Protein AF-A0A8H7L262-F1 (afdb_monomer_lite)

Sequence (346 aa):
MAPTGPRRPELSITSATGTSSHLIANRLCARGQAAGCTIQLPTGQLASRRAGITLKRHSLCPSAYAVCHKQFPLIYLIDNTTQENTTLAAHMCPAAGRMKEKRDYWREIFATSIVERLRAAAPGAQVELKDVVWLMALCPLDALAKGMVSPFCDMFTREEFEGFEYYEDLGEYGQELGRVQGVGYVNELLARLTRTPVRDNTQTNRTLDSSPATFPLDRTVYADFAHASVMIAIYGALGLFPQERDLDPSWADPQRSFVLAKMVPYAARLVTEKMECRGAPGSAGEGVERAEYVRIMVNDAMQPLNCGGVDGICELRKFVESMWYARSDGDGDWDRCWESQEPVES

Foldseek 3Di:
DDDDDDDDDDDDDDDDDDDPPVVVVVVVPPDPDPPFWDFDDDDDDDDDDDDDDDDDDDDDDPPPPPPPPPDDPDDDDDPPDPPAFDLQDQPQQQLLDWLCVLLVLLLCVLQVVLQVVVCVVPPPDPDDSVNSLVLCVCQVVVCVVVVHGDPSPVSDDPVSVLSSQLSVLSGQPDRPLLQLSNLQVVQLVLCLQVVHQRDAPFRDDCVQRVDCVRRNSPDSDDDDDHDLSSQSSNCSLQVFQDFPDGQHSNDDDPPTSRGSCQADNVVKDKDKTKIWGFDDPPPDDPDRDTFIKIWIDIPNHTTAGPLPDDPRIHGSVSSSVSSVCSNCSNVCSRVCSPPPPDPDDD

pLDDT: mean 78.24, std 25.83, range [23.33, 98.69]

Radius of gyration: 25.59 Å; chains: 1; bounding box: 68×56×84 Å

Structure (mmCIF, N/CA/C/O backbone):
data_AF-A0A8H7L262-F1
#
_entry.id   AF-A0A8H7L262-F1
#
loop_
_atom_site.group_PDB
_atom_site.id
_atom_site.type_symbol
_atom_site.label_atom_id
_atom_site.label_alt_id
_atom_site.label_comp_id
_atom_site.label_asym_id
_atom_site.label_entity_id
_atom_site.label_seq_id
_atom_site.pdbx_PDB_ins_code
_atom_site.Cartn_x
_atom_site.Cartn_y
_atom_site.Cartn_z
_atom_site.occupancy
_atom_site.B_iso_or_equiv
_atom_site.auth_seq_id
_atom_site.auth_comp_id
_atom_site.auth_asym_id
_atom_site.auth_atom_id
_atom_site.pdbx_PDB_model_num
ATOM 1 N N . MET A 1 1 ? 0.094 -33.751 -53.739 1.00 37.78 1 MET A N 1
ATOM 2 C CA . MET A 1 1 ? 0.461 -34.450 -52.491 1.00 37.78 1 MET A CA 1
ATOM 3 C C . MET A 1 1 ? 1.044 -33.420 -51.541 1.00 37.78 1 MET A C 1
ATOM 5 O O . MET A 1 1 ? 2.146 -32.953 -51.775 1.00 37.78 1 MET A O 1
ATOM 9 N N . ALA A 1 2 ? 0.264 -33.008 -50.547 1.00 29.17 2 ALA A N 1
ATOM 10 C CA . ALA A 1 2 ? 0.669 -32.124 -49.457 1.00 29.17 2 ALA A CA 1
ATOM 11 C C . ALA A 1 2 ? 0.170 -32.780 -48.156 1.00 29.17 2 ALA A C 1
ATOM 13 O O . ALA A 1 2 ? -0.946 -33.311 -48.172 1.00 29.17 2 ALA A O 1
ATOM 14 N N . PRO A 1 3 ? 0.963 -32.829 -47.072 1.00 33.03 3 PRO A N 1
ATOM 15 C CA . PRO A 1 3 ? 0.574 -33.551 -45.873 1.00 33.03 3 PRO A CA 1
ATOM 16 C C . PRO A 1 3 ? -0.369 -32.705 -45.011 1.00 33.03 3 PRO A C 1
ATOM 18 O O . PRO A 1 3 ? -0.140 -31.526 -44.749 1.00 33.03 3 PRO A O 1
ATOM 21 N N . THR A 1 4 ? -1.449 -33.343 -44.578 1.00 36.50 4 THR A N 1
ATOM 22 C CA . THR A 1 4 ? -2.474 -32.835 -43.666 1.00 36.50 4 THR A CA 1
ATOM 23 C C . THR A 1 4 ? -1.971 -32.849 -42.219 1.00 36.50 4 THR A C 1
ATOM 25 O O . THR A 1 4 ? -1.711 -33.922 -41.677 1.00 36.50 4 THR A O 1
ATOM 28 N N . GLY A 1 5 ? -1.868 -31.677 -41.584 1.00 32.56 5 GLY A N 1
ATOM 29 C CA . GLY A 1 5 ? -1.669 -31.528 -40.134 1.00 32.56 5 GLY A CA 1
ATOM 30 C C . GLY A 1 5 ? -3.001 -31.478 -39.357 1.00 32.56 5 GLY A C 1
ATOM 31 O O . GLY A 1 5 ? -4.041 -31.184 -39.954 1.00 32.56 5 GLY A O 1
ATOM 32 N N . PRO A 1 6 ? -3.009 -31.785 -38.045 1.00 31.98 6 PRO A N 1
ATOM 33 C CA . PRO A 1 6 ? -4.233 -31.990 -37.273 1.00 31.98 6 PRO A CA 1
ATOM 34 C C . PRO A 1 6 ? -4.949 -30.675 -36.922 1.00 31.98 6 PRO A C 1
ATOM 36 O O . PRO A 1 6 ? -4.328 -29.660 -36.607 1.00 31.98 6 PRO A O 1
ATOM 39 N N . ARG A 1 7 ? -6.286 -30.726 -36.961 1.00 31.67 7 ARG A N 1
ATOM 40 C CA . ARG A 1 7 ? -7.214 -29.634 -36.626 1.00 31.67 7 ARG A CA 1
ATOM 41 C C . ARG A 1 7 ? -7.108 -29.277 -35.139 1.00 31.67 7 ARG A C 1
ATOM 43 O O . ARG A 1 7 ? -7.209 -30.166 -34.295 1.00 31.67 7 ARG A O 1
ATOM 50 N N . ARG A 1 8 ? -6.962 -27.987 -34.819 1.00 29.27 8 ARG A N 1
ATOM 51 C CA . ARG A 1 8 ? -7.194 -27.458 -33.462 1.00 29.27 8 ARG A CA 1
ATOM 52 C C . ARG A 1 8 ? -8.700 -27.262 -33.234 1.00 29.27 8 ARG A C 1
ATOM 54 O O . ARG A 1 8 ? -9.390 -26.900 -34.185 1.00 29.27 8 ARG A O 1
ATOM 61 N N . PRO A 1 9 ? -9.211 -27.484 -32.012 1.00 27.62 9 PRO A N 1
ATOM 62 C CA . PRO A 1 9 ? -10.604 -27.211 -31.687 1.00 27.62 9 PRO A CA 1
ATOM 63 C C . PRO A 1 9 ? -10.861 -25.698 -31.630 1.00 27.62 9 PRO A C 1
ATOM 65 O O . PRO A 1 9 ? -10.118 -24.954 -30.989 1.00 27.62 9 PRO A O 1
ATOM 68 N N . GLU A 1 10 ? -11.924 -25.262 -32.304 1.00 25.55 10 GLU A N 1
ATOM 69 C CA . GLU A 1 10 ? -12.524 -23.937 -32.150 1.00 25.55 10 GLU A CA 1
ATOM 70 C C . GLU A 1 10 ? -13.068 -23.797 -30.722 1.00 25.55 10 GLU A C 1
ATOM 72 O O . GLU A 1 10 ? -13.949 -24.549 -30.306 1.00 25.55 10 GLU A O 1
ATOM 77 N N . LEU A 1 11 ? -12.549 -22.829 -29.962 1.00 23.66 11 LEU A N 1
ATOM 78 C CA . LEU A 1 11 ? -13.189 -22.359 -28.737 1.00 23.66 11 LEU A CA 1
ATOM 79 C C . LEU A 1 11 ? -14.018 -21.121 -29.093 1.00 23.66 11 LEU A C 1
ATOM 81 O O . LEU A 1 11 ? -13.477 -20.030 -29.263 1.00 23.66 11 LEU A O 1
ATOM 85 N N . SER A 1 12 ? -15.337 -21.284 -29.206 1.00 23.33 12 SER A N 1
ATOM 86 C CA . SER A 1 12 ? -16.253 -20.145 -29.198 1.00 23.33 12 SER A CA 1
ATOM 87 C C . SER A 1 12 ? -16.377 -19.642 -27.759 1.00 23.33 12 SER A C 1
ATOM 89 O O . SER A 1 12 ? -16.964 -20.322 -26.916 1.00 23.33 12 SER A O 1
ATOM 91 N N . ILE A 1 13 ? -15.837 -18.463 -27.462 1.00 25.28 13 ILE A N 1
ATOM 92 C CA . ILE A 1 13 ? -16.099 -17.780 -26.193 1.00 25.28 13 ILE A CA 1
ATOM 93 C C . ILE A 1 13 ? -17.103 -16.670 -26.481 1.00 25.28 13 ILE A C 1
ATOM 95 O O . ILE A 1 13 ? -16.777 -15.626 -27.037 1.00 25.28 13 ILE A O 1
ATOM 99 N N . THR A 1 14 ? -18.355 -16.936 -26.126 1.00 24.59 14 THR A N 1
ATOM 100 C CA . THR A 1 14 ? -19.420 -15.938 -26.051 1.00 24.59 14 THR A CA 1
ATOM 101 C C . THR A 1 14 ? -19.062 -14.889 -25.002 1.00 24.59 14 THR A C 1
ATOM 103 O O . THR A 1 14 ? -18.871 -15.215 -23.830 1.00 24.59 14 THR A O 1
ATOM 106 N N . SER A 1 15 ? -18.988 -13.629 -25.427 1.00 24.91 15 SER A N 1
ATOM 107 C CA . SER A 1 15 ? -18.804 -12.458 -24.575 1.00 24.91 15 SER A CA 1
ATOM 108 C C . SER A 1 15 ? -19.991 -12.290 -23.621 1.00 24.91 15 SER A C 1
ATOM 110 O O . SER A 1 15 ? -21.097 -11.968 -24.057 1.00 24.91 15 SER A O 1
ATOM 112 N N . ALA A 1 16 ? -19.767 -12.468 -22.321 1.00 25.88 16 ALA A N 1
ATOM 113 C CA . ALA A 1 16 ? -20.685 -11.989 -21.295 1.00 25.88 16 ALA A CA 1
ATOM 114 C C . ALA A 1 16 ? -20.230 -10.591 -20.858 1.00 25.88 16 ALA A C 1
ATOM 116 O O . ALA A 1 16 ? -19.385 -10.426 -19.980 1.00 25.88 16 ALA A O 1
ATOM 117 N N . THR A 1 17 ? -20.776 -9.577 -21.520 1.00 32.06 17 THR A N 1
ATOM 118 C CA . THR A 1 17 ? -20.802 -8.204 -21.026 1.00 32.06 17 THR A CA 1
ATOM 119 C C . THR A 1 17 ? -21.734 -8.141 -19.812 1.00 32.06 17 THR A C 1
ATOM 121 O O . THR A 1 17 ? -22.901 -8.515 -19.905 1.00 32.06 17 THR A O 1
ATOM 124 N N . GLY A 1 18 ? -21.242 -7.664 -18.665 1.00 26.12 18 GLY A N 1
ATOM 125 C CA . GLY A 1 18 ? -22.115 -7.234 -17.569 1.00 26.12 18 GLY A CA 1
ATOM 126 C C . GLY A 1 18 ? -21.621 -7.513 -16.149 1.00 26.12 18 GLY A C 1
ATOM 127 O O . GLY A 1 18 ? -21.636 -8.643 -15.677 1.00 26.12 18 GLY A O 1
ATOM 128 N N . THR A 1 19 ? -21.383 -6.417 -15.421 1.00 30.23 19 THR A N 1
ATOM 129 C CA . THR A 1 19 ? -21.638 -6.237 -13.975 1.00 30.23 19 THR A CA 1
ATOM 130 C C . THR A 1 19 ? -20.596 -6.731 -12.952 1.00 30.23 19 THR A C 1
ATOM 132 O O . THR A 1 19 ? -20.768 -7.750 -12.287 1.00 30.23 19 THR A O 1
ATOM 135 N N . SER A 1 20 ? -19.580 -5.895 -12.685 1.00 36.91 20 SER A N 1
ATOM 136 C CA . SER A 1 20 ? -18.707 -6.010 -11.495 1.00 36.91 20 SER A CA 1
ATOM 137 C C . SER A 1 20 ? -19.465 -5.889 -10.165 1.00 36.91 20 SER A C 1
ATOM 139 O O . SER A 1 20 ? -19.062 -6.491 -9.175 1.00 36.91 20 SER A O 1
ATOM 141 N N . SER A 1 21 ? -20.599 -5.184 -10.119 1.00 30.98 21 SER A N 1
ATOM 142 C CA . SER A 1 21 ? -21.373 -5.008 -8.879 1.00 30.98 21 SER A CA 1
ATOM 143 C C . SER A 1 21 ? -22.118 -6.278 -8.437 1.00 30.98 21 SER A C 1
ATOM 145 O O . SER A 1 21 ? -22.317 -6.488 -7.243 1.00 30.98 21 SER A O 1
ATOM 147 N N . HIS A 1 22 ? -22.486 -7.171 -9.366 1.00 26.31 22 HIS A N 1
ATOM 148 C CA . HIS A 1 22 ? -23.168 -8.432 -9.033 1.00 26.31 22 HIS A CA 1
ATOM 149 C C . HIS A 1 22 ? -22.212 -9.535 -8.552 1.00 26.31 22 HIS A C 1
ATOM 151 O O . HIS A 1 22 ? -22.625 -10.439 -7.822 1.00 26.31 22 HIS A O 1
ATOM 157 N N . LEU A 1 23 ? -20.928 -9.452 -8.909 1.00 31.58 23 LEU A N 1
ATOM 158 C CA . LEU A 1 23 ? -19.905 -10.410 -8.481 1.00 31.58 23 LEU A CA 1
ATOM 159 C C . LEU A 1 23 ? -19.499 -10.239 -7.009 1.00 31.58 23 LEU A C 1
ATOM 161 O O . LEU A 1 23 ? -19.181 -11.237 -6.360 1.00 31.58 23 LEU A O 1
ATOM 165 N N . ILE A 1 24 ? -19.576 -9.017 -6.470 1.00 36.25 24 ILE A N 1
ATOM 166 C CA . ILE A 1 24 ? -19.231 -8.716 -5.069 1.00 36.25 24 ILE A CA 1
ATOM 167 C C . ILE A 1 24 ? -20.236 -9.378 -4.111 1.00 36.25 24 ILE A C 1
ATOM 169 O O . ILE A 1 24 ? -19.836 -10.057 -3.168 1.00 36.25 24 ILE A O 1
ATOM 173 N N . ALA A 1 25 ? -21.540 -9.279 -4.393 1.00 27.86 25 ALA A N 1
ATOM 174 C CA . ALA A 1 25 ? -22.579 -9.852 -3.533 1.00 27.86 25 ALA A CA 1
ATOM 175 C C . ALA A 1 25 ? -22.603 -11.394 -3.551 1.00 27.86 25 ALA A C 1
ATOM 177 O O . ALA A 1 25 ? -22.769 -12.024 -2.508 1.00 27.86 25 ALA A O 1
ATOM 178 N N . ASN A 1 26 ? -22.393 -12.021 -4.716 1.00 27.53 26 ASN A N 1
ATOM 179 C CA . ASN A 1 26 ? -22.476 -13.481 -4.841 1.00 27.53 26 ASN A CA 1
ATOM 180 C C . ASN A 1 26 ? -21.239 -14.225 -4.309 1.00 27.53 26 ASN A C 1
ATOM 182 O O . ASN A 1 26 ? -21.353 -15.395 -3.943 1.00 27.53 26 ASN A O 1
ATOM 186 N N . ARG A 1 27 ? -20.063 -13.582 -4.234 1.00 35.72 27 ARG A N 1
ATOM 187 C CA . ARG A 1 27 ? -18.849 -14.223 -3.689 1.00 35.72 27 ARG A CA 1
ATOM 188 C C . ARG A 1 27 ? -18.743 -14.145 -2.165 1.00 35.72 27 ARG A C 1
ATOM 190 O O . ARG A 1 27 ? -18.201 -15.078 -1.577 1.00 35.72 27 ARG A O 1
ATOM 197 N N . LEU A 1 28 ? -19.338 -13.132 -1.527 1.00 33.53 28 LEU A N 1
ATOM 198 C CA . LEU A 1 28 ? -19.389 -13.013 -0.060 1.00 33.53 28 LEU A CA 1
ATOM 199 C C . LEU A 1 28 ? -20.175 -14.159 0.611 1.00 33.53 28 LEU A C 1
ATOM 201 O O . LEU A 1 28 ? -19.889 -14.517 1.749 1.00 33.53 28 LEU A O 1
ATOM 205 N N . CYS A 1 29 ? -21.117 -14.800 -0.092 1.00 30.08 29 CYS A N 1
ATOM 206 C CA . CYS A 1 29 ? -21.896 -15.919 0.456 1.00 30.08 29 CYS A CA 1
ATOM 207 C C . CYS A 1 29 ? -21.269 -17.315 0.263 1.00 30.08 29 CYS A C 1
ATOM 209 O O . CYS A 1 29 ? -21.773 -18.276 0.841 1.00 30.08 29 CYS A O 1
ATOM 211 N N . ALA A 1 30 ? -20.209 -17.474 -0.539 1.00 31.62 30 ALA A N 1
ATOM 212 C CA . ALA A 1 30 ? -19.816 -18.799 -1.044 1.00 31.62 30 ALA A CA 1
ATOM 213 C C . ALA A 1 30 ? -18.654 -19.494 -0.302 1.00 31.62 30 ALA A C 1
ATOM 215 O O . ALA A 1 30 ? -18.360 -20.648 -0.612 1.00 31.62 30 ALA A O 1
ATOM 216 N N . ARG A 1 31 ? -17.974 -18.852 0.662 1.00 41.06 31 ARG A N 1
ATOM 217 C CA . ARG A 1 31 ? -16.801 -19.451 1.343 1.00 41.06 31 ARG A CA 1
ATOM 218 C C . ARG A 1 31 ? -16.766 -19.210 2.855 1.00 41.06 31 ARG A C 1
ATOM 220 O O . ARG A 1 31 ? -15.801 -18.688 3.404 1.00 41.06 31 ARG A O 1
ATOM 227 N N . GLY A 1 32 ? -17.819 -19.654 3.534 1.00 35.78 32 GLY A N 1
ATOM 228 C CA . GLY A 1 32 ? -17.873 -19.767 4.993 1.00 35.78 32 GLY A CA 1
ATOM 229 C C . GLY A 1 32 ? -18.023 -21.221 5.432 1.00 35.78 32 GLY A C 1
ATOM 230 O O . GLY A 1 32 ? -19.097 -21.613 5.869 1.00 35.78 32 GLY A O 1
ATOM 231 N N . GLN A 1 33 ? -16.978 -22.038 5.289 1.00 35.62 33 GLN A N 1
ATOM 232 C CA . GLN A 1 33 ? -16.914 -23.355 5.937 1.00 35.62 33 GLN A CA 1
ATOM 233 C C . GLN A 1 33 ? -15.535 -23.561 6.572 1.00 35.62 33 GLN A C 1
ATOM 235 O O . GLN A 1 33 ? -14.749 -24.398 6.146 1.00 35.62 33 GLN A O 1
ATOM 240 N N . ALA A 1 34 ? -15.257 -22.782 7.618 1.00 40.19 34 ALA A N 1
ATOM 241 C CA . ALA A 1 34 ? -14.499 -23.289 8.755 1.00 40.19 34 ALA A CA 1
ATOM 242 C C . ALA A 1 34 ? -15.540 -23.792 9.767 1.00 40.19 34 ALA A C 1
ATOM 244 O O . ALA A 1 34 ? -16.502 -23.080 10.071 1.00 40.19 34 ALA A O 1
ATOM 245 N N . ALA A 1 35 ? -15.428 -25.043 10.211 1.00 41.00 35 ALA A N 1
ATOM 246 C CA . ALA A 1 35 ? -16.422 -25.667 11.079 1.00 41.00 35 ALA A CA 1
ATOM 247 C C . ALA A 1 35 ? -16.584 -24.868 12.392 1.00 41.00 35 ALA A C 1
ATOM 249 O O . ALA A 1 35 ? -15.677 -24.852 13.214 1.00 41.00 35 ALA A O 1
ATOM 250 N N . GLY A 1 36 ? -17.735 -24.209 12.592 1.00 47.34 36 GLY A N 1
ATOM 251 C CA . GLY A 1 36 ? -18.121 -23.600 13.879 1.00 47.34 36 GLY A CA 1
ATOM 252 C C . GLY A 1 36 ? -18.157 -22.065 13.966 1.00 47.34 36 GLY A C 1
ATOM 253 O O . GLY A 1 36 ? -18.599 -21.548 14.994 1.00 47.34 36 GLY A O 1
ATOM 254 N N . CYS A 1 37 ? -17.774 -21.333 12.915 1.00 44.16 37 CYS A N 1
ATOM 255 C CA . CYS A 1 37 ? -17.824 -19.863 12.886 1.00 44.16 37 CYS A CA 1
ATOM 256 C C . CYS A 1 37 ? -18.964 -19.347 11.999 1.00 44.16 37 CYS A C 1
ATOM 258 O O . CYS A 1 37 ? -19.153 -19.829 10.883 1.00 44.16 37 CYS A O 1
ATOM 260 N N . THR A 1 38 ? -19.721 -18.355 12.478 1.00 63.22 38 THR A N 1
ATOM 261 C CA . THR A 1 38 ? -20.756 -17.674 11.681 1.00 63.22 38 THR A CA 1
ATOM 262 C C . THR A 1 38 ? -20.370 -16.209 11.499 1.00 63.22 38 THR A C 1
ATOM 264 O O . THR A 1 38 ? -20.092 -15.509 12.473 1.00 63.22 38 THR A O 1
ATOM 267 N N . ILE A 1 39 ? -20.360 -15.735 10.251 1.00 56.59 39 ILE A N 1
ATOM 268 C CA . ILE A 1 39 ? -20.245 -14.302 9.953 1.00 56.59 39 ILE A CA 1
ATOM 269 C C . ILE A 1 39 ? -21.547 -13.644 10.415 1.00 56.59 39 ILE A C 1
ATOM 271 O O . ILE A 1 39 ? -22.630 -14.103 10.044 1.00 56.59 39 ILE A O 1
ATOM 275 N N . GLN A 1 40 ? -21.465 -12.597 11.239 1.00 44.44 40 GLN A N 1
ATOM 276 C CA . GLN A 1 40 ? -22.658 -11.885 11.695 1.00 44.44 40 GLN A CA 1
ATOM 277 C C . GLN A 1 40 ? -23.340 -11.201 10.501 1.00 44.44 40 GLN A C 1
ATOM 279 O O . GLN A 1 40 ? -22.907 -10.158 10.022 1.00 44.44 40 GLN A O 1
ATOM 284 N N . LEU A 1 41 ? -24.441 -11.791 10.040 1.00 36.81 41 LEU A N 1
ATOM 285 C CA . LEU A 1 41 ? -25.431 -11.165 9.168 1.00 36.81 41 LEU A CA 1
ATOM 286 C C . LEU A 1 41 ? -26.727 -11.016 9.980 1.00 36.81 41 LEU A C 1
ATOM 288 O O . LEU A 1 41 ? -27.058 -11.922 10.749 1.00 36.81 41 LEU A O 1
ATOM 292 N N . PRO A 1 42 ? -27.480 -9.910 9.854 1.00 30.86 42 PRO A N 1
ATOM 293 C CA . PRO A 1 42 ? -28.713 -9.736 10.611 1.00 30.86 42 PRO A CA 1
ATOM 294 C C . PRO A 1 42 ? -29.727 -10.837 10.270 1.00 30.86 42 PRO A C 1
ATOM 296 O O . PRO A 1 42 ? -30.061 -11.075 9.108 1.00 30.86 42 PRO A O 1
ATOM 299 N N . THR A 1 43 ? -30.236 -11.506 11.303 1.00 36.34 43 THR A N 1
ATOM 300 C CA . THR A 1 43 ? -31.280 -12.527 11.211 1.00 36.34 43 THR A CA 1
ATOM 301 C C . THR A 1 43 ? -32.625 -11.896 10.849 1.00 36.34 43 THR A C 1
ATOM 303 O O . THR A 1 43 ? -33.359 -11.420 11.711 1.00 36.34 43 THR A O 1
ATOM 306 N N . GLY A 1 44 ? -32.991 -11.945 9.568 1.00 34.78 44 GLY A N 1
ATOM 307 C CA . GLY A 1 44 ? -34.395 -11.943 9.160 1.00 34.78 44 GLY A CA 1
ATOM 308 C C . GLY A 1 44 ? -34.987 -13.329 9.424 1.00 34.78 44 GLY A C 1
ATOM 309 O O . GLY A 1 44 ? -34.444 -14.327 8.955 1.00 34.78 44 GLY A O 1
ATOM 310 N N . GLN A 1 45 ? -36.065 -13.413 10.206 1.00 31.16 45 GLN A N 1
ATOM 311 C CA . GLN A 1 45 ? -36.774 -14.664 10.489 1.00 31.16 45 GLN A CA 1
ATOM 312 C C . GLN A 1 45 ? -37.185 -15.374 9.189 1.00 31.16 45 GLN A C 1
ATOM 314 O O . GLN A 1 45 ? -38.151 -14.988 8.538 1.00 31.16 45 GLN A O 1
ATOM 319 N N . LEU A 1 46 ? -36.501 -16.464 8.846 1.00 30.14 46 LEU A N 1
ATOM 320 C CA . LEU A 1 46 ? -37.016 -17.472 7.924 1.00 30.14 46 LEU A CA 1
ATOM 321 C C . LEU A 1 46 ? -37.061 -18.800 8.674 1.00 30.14 46 LEU A C 1
ATOM 323 O O . LEU A 1 46 ? -36.058 -19.484 8.869 1.00 30.14 46 LEU A O 1
ATOM 327 N N . ALA A 1 47 ? -38.259 -19.122 9.157 1.00 26.77 47 ALA A N 1
ATOM 328 C CA . ALA A 1 47 ? -38.566 -20.392 9.786 1.00 26.77 47 ALA A CA 1
ATOM 329 C C . ALA A 1 47 ? -38.358 -21.533 8.777 1.00 26.77 47 ALA A C 1
ATOM 331 O O . ALA A 1 47 ? -39.057 -21.633 7.770 1.00 26.77 47 ALA A O 1
ATOM 332 N N . SER A 1 48 ? -37.402 -22.414 9.064 1.00 27.94 48 SER A N 1
ATOM 333 C CA . SER A 1 48 ? -37.191 -23.651 8.315 1.00 27.94 48 SER A CA 1
ATOM 334 C C . SER A 1 48 ? -38.289 -24.659 8.665 1.00 27.94 48 SER A C 1
ATOM 336 O O . SER A 1 48 ? -38.317 -25.206 9.768 1.00 27.94 48 SER A O 1
ATOM 338 N N . ARG A 1 49 ? -39.206 -24.923 7.725 1.00 28.75 49 ARG A N 1
ATOM 339 C CA . ARG A 1 49 ? -40.008 -26.155 7.714 1.00 28.75 49 ARG A CA 1
ATOM 340 C C . ARG A 1 49 ? -39.444 -27.096 6.653 1.00 28.75 49 ARG A C 1
ATOM 342 O O . ARG A 1 49 ? -39.368 -26.749 5.480 1.00 28.75 49 ARG A O 1
ATOM 349 N N . ARG A 1 50 ? -39.065 -28.301 7.089 1.00 35.47 50 ARG A N 1
ATOM 350 C CA . ARG A 1 50 ? -38.681 -29.432 6.233 1.00 35.47 50 ARG A CA 1
ATOM 351 C C . ARG A 1 50 ? -39.856 -29.835 5.333 1.00 35.47 50 ARG A C 1
ATOM 353 O O . ARG A 1 50 ? -40.917 -30.167 5.854 1.00 35.47 50 ARG A O 1
ATOM 360 N N . ALA A 1 51 ? -39.640 -29.897 4.021 1.00 30.92 51 ALA A N 1
ATOM 361 C CA . ALA A 1 51 ? -40.439 -30.702 3.097 1.00 30.92 51 ALA A CA 1
ATOM 362 C C . ALA A 1 51 ? -39.601 -31.053 1.855 1.00 30.92 51 ALA A C 1
ATOM 364 O O . ALA A 1 51 ? -38.862 -30.216 1.341 1.00 30.92 51 ALA A O 1
ATOM 365 N N . GLY A 1 52 ? -39.677 -32.318 1.434 1.00 28.67 52 GLY A N 1
ATOM 366 C CA . GLY A 1 52 ? -38.849 -32.921 0.391 1.00 28.67 52 GLY A CA 1
ATOM 367 C C . GLY A 1 52 ? -39.024 -32.300 -0.997 1.00 28.67 52 GLY A C 1
ATOM 368 O O . GLY A 1 52 ? -40.112 -31.895 -1.400 1.00 28.67 52 GLY A O 1
ATOM 369 N N . ILE A 1 53 ? -37.920 -32.259 -1.741 1.00 28.06 53 ILE A N 1
ATOM 370 C CA . ILE A 1 53 ? -37.854 -31.742 -3.106 1.00 28.06 53 ILE A CA 1
ATOM 371 C C . ILE A 1 53 ? -38.332 -32.831 -4.071 1.00 28.06 53 ILE A C 1
ATOM 373 O O . ILE A 1 53 ? -37.660 -33.839 -4.267 1.00 28.06 53 ILE A O 1
ATOM 377 N N . THR A 1 54 ? -39.477 -32.594 -4.711 1.00 25.09 54 THR A N 1
ATOM 378 C CA . THR A 1 54 ? -39.816 -33.191 -6.010 1.00 25.09 54 THR A CA 1
ATOM 379 C C . THR A 1 54 ? -39.638 -32.100 -7.064 1.00 25.09 54 THR A C 1
ATOM 381 O O . THR A 1 54 ? -40.338 -31.089 -7.038 1.00 25.09 54 THR A O 1
ATOM 384 N N . LEU A 1 55 ? -38.680 -32.274 -7.975 1.00 28.80 55 LEU A N 1
ATOM 385 C CA . LEU A 1 55 ? -38.412 -31.341 -9.073 1.00 28.80 55 LEU A CA 1
ATOM 386 C C . LEU A 1 55 ? -39.542 -31.405 -10.114 1.00 28.80 55 LEU A C 1
ATOM 388 O O . LEU A 1 55 ? -39.585 -32.311 -10.943 1.00 28.80 55 LEU A O 1
ATOM 392 N N . LYS A 1 56 ? -40.434 -30.408 -10.115 1.00 26.47 56 LYS A N 1
ATOM 393 C CA . LYS A 1 56 ? -41.243 -30.057 -11.291 1.00 26.47 56 LYS A CA 1
ATOM 394 C C . LYS A 1 56 ? -40.785 -28.706 -11.829 1.00 26.47 56 LYS A C 1
ATOM 396 O O . LYS A 1 56 ? -40.852 -27.701 -11.130 1.00 26.47 56 LYS A O 1
ATOM 401 N N . ARG A 1 57 ? -40.344 -28.703 -13.093 1.00 35.16 57 ARG A N 1
ATOM 402 C CA . ARG A 1 57 ? -40.061 -27.503 -13.893 1.00 35.16 57 ARG A CA 1
ATOM 403 C C . ARG A 1 57 ? -41.265 -26.561 -13.833 1.00 35.16 57 ARG A C 1
ATOM 405 O O . ARG A 1 57 ? -42.329 -26.924 -14.322 1.00 35.16 57 ARG A O 1
ATOM 412 N N . HIS A 1 58 ? -41.083 -25.376 -13.260 1.00 30.75 58 HIS A N 1
ATOM 413 C CA . HIS A 1 58 ? -41.940 -24.226 -13.518 1.00 30.75 58 HIS A CA 1
ATOM 414 C C . HIS A 1 58 ? -41.082 -23.082 -14.050 1.00 30.75 58 HIS A C 1
ATOM 416 O O . HIS A 1 58 ? -40.016 -22.758 -13.535 1.00 30.75 58 HIS A O 1
ATOM 422 N N . SER A 1 59 ? -41.578 -22.572 -15.164 1.00 29.98 59 SER A N 1
ATOM 423 C CA . SER A 1 59 ? -41.174 -21.426 -15.956 1.00 29.98 59 SER A CA 1
ATOM 424 C C . SER A 1 59 ? -40.910 -20.156 -15.142 1.00 29.98 59 SER A C 1
ATOM 426 O O . SER A 1 59 ? -41.714 -19.799 -14.290 1.00 29.98 59 SER A O 1
ATOM 428 N N . LEU A 1 60 ? -39.818 -19.478 -15.517 1.00 33.88 60 LEU A N 1
ATOM 429 C CA . LEU A 1 60 ? -39.623 -18.022 -15.595 1.00 33.88 60 LEU A CA 1
ATOM 430 C C . LEU A 1 60 ? -40.149 -17.187 -14.415 1.00 33.88 60 LEU A C 1
ATOM 432 O O . LEU A 1 60 ? -41.338 -16.923 -14.295 1.00 33.88 60 LEU A O 1
ATOM 436 N N . CYS A 1 61 ? -39.217 -16.681 -13.606 1.00 28.59 61 CYS A N 1
ATOM 437 C CA . CYS A 1 61 ? -39.456 -15.659 -12.593 1.00 28.59 61 CYS A CA 1
ATOM 438 C C . CYS A 1 61 ? -39.280 -14.257 -13.221 1.00 28.59 61 CYS A C 1
ATOM 440 O O . CYS A 1 61 ? -38.145 -13.890 -13.530 1.00 28.59 61 CYS A O 1
ATOM 442 N N . PRO A 1 62 ? -40.338 -13.444 -13.412 1.00 35.28 62 PRO A N 1
ATOM 443 C CA . PRO A 1 62 ? -40.206 -12.044 -13.798 1.00 35.28 62 PRO A CA 1
ATOM 444 C C . PRO A 1 62 ? -40.098 -11.179 -12.531 1.00 35.28 62 PRO A C 1
ATOM 446 O O . PRO A 1 62 ? -41.020 -10.448 -12.189 1.00 35.28 62 PRO A O 1
ATOM 449 N N . SER A 1 63 ? -38.995 -11.293 -11.783 1.00 36.09 63 SER A N 1
ATOM 450 C CA . SER A 1 63 ? -38.778 -10.466 -10.577 1.00 36.09 63 SER A CA 1
ATOM 451 C C . SER A 1 63 ? -37.302 -10.174 -10.268 1.00 36.09 63 SER A C 1
ATOM 453 O O . SER A 1 63 ? -36.925 -9.989 -9.112 1.00 36.09 63 SER A O 1
ATOM 455 N N . ALA A 1 64 ? -36.444 -10.090 -11.288 1.00 37.25 64 ALA A N 1
ATOM 456 C CA . ALA A 1 64 ? -35.048 -9.669 -11.105 1.00 37.25 64 ALA A CA 1
ATOM 457 C C . ALA A 1 64 ? -34.871 -8.137 -10.960 1.00 37.25 64 ALA A C 1
ATOM 459 O O . ALA A 1 64 ? -33.771 -7.675 -10.683 1.00 37.25 64 ALA A O 1
ATOM 460 N N . TYR A 1 65 ? -35.940 -7.343 -11.099 1.00 36.19 65 TYR A N 1
ATOM 461 C CA . TYR A 1 65 ? -35.892 -5.870 -11.079 1.00 36.19 65 TYR A CA 1
ATOM 462 C C . TYR A 1 65 ? -36.253 -5.220 -9.729 1.00 36.19 65 TYR A C 1
ATOM 464 O O . TYR A 1 65 ? -36.406 -4.006 -9.656 1.00 36.19 65 TYR A O 1
ATOM 472 N N . ALA A 1 66 ? -36.374 -5.990 -8.643 1.00 35.44 66 ALA A N 1
ATOM 473 C CA . ALA A 1 66 ? -36.762 -5.465 -7.325 1.00 35.44 66 ALA A CA 1
ATOM 474 C C . ALA A 1 66 ? -35.597 -5.349 -6.316 1.00 35.44 66 ALA A C 1
ATOM 476 O O . ALA A 1 66 ? -35.822 -5.324 -5.108 1.00 35.44 66 ALA A O 1
ATOM 477 N N . VAL A 1 67 ? -34.348 -5.258 -6.788 1.00 46.69 67 VAL A N 1
ATOM 478 C CA . VAL A 1 67 ? -33.167 -5.011 -5.938 1.00 46.69 67 VAL A CA 1
ATOM 479 C C . VAL A 1 67 ? -32.430 -3.768 -6.437 1.00 46.69 67 VAL A C 1
ATOM 481 O O . VAL A 1 67 ? -31.345 -3.892 -6.982 1.00 46.69 67 VAL A O 1
ATOM 484 N N . CYS A 1 68 ? -33.009 -2.564 -6.328 1.00 43.34 68 CYS A N 1
ATOM 485 C CA . CYS A 1 68 ? -32.244 -1.346 -6.658 1.00 43.34 68 CYS A CA 1
ATOM 486 C C . CYS A 1 68 ? -32.800 -0.018 -6.104 1.00 43.34 68 CYS A C 1
ATOM 488 O O . CYS A 1 68 ? -32.783 0.990 -6.797 1.00 43.34 68 CYS A O 1
ATOM 490 N N . HIS A 1 69 ? -33.271 0.024 -4.852 1.00 46.00 69 HIS A N 1
ATOM 491 C CA . HIS A 1 69 ? -33.637 1.299 -4.198 1.00 46.00 69 HIS A CA 1
ATOM 492 C C . HIS A 1 69 ? -33.146 1.430 -2.748 1.00 46.00 69 HIS A C 1
ATOM 494 O O . HIS A 1 69 ? -33.702 2.197 -1.967 1.00 46.00 69 HIS A O 1
ATOM 500 N N . LYS A 1 70 ? -32.086 0.714 -2.353 1.00 52.59 70 LYS A N 1
ATOM 501 C CA . LYS A 1 70 ? -31.355 1.093 -1.136 1.00 52.59 70 LYS A CA 1
ATOM 502 C C . LYS A 1 70 ? -30.282 2.099 -1.520 1.00 52.59 70 LYS A C 1
ATOM 504 O O . LYS A 1 70 ? -29.259 1.729 -2.085 1.00 52.59 70 LYS A O 1
ATOM 509 N N . GLN A 1 71 ? -30.553 3.367 -1.239 1.00 57.94 71 GLN A N 1
ATOM 510 C CA . GLN A 1 71 ? -29.548 4.414 -1.315 1.00 57.94 71 GLN A CA 1
ATOM 511 C C . GLN A 1 71 ? -28.620 4.241 -0.113 1.00 57.94 71 GLN A C 1
ATOM 513 O O . GLN A 1 71 ? -29.044 4.367 1.035 1.00 57.94 71 GLN A O 1
ATOM 518 N N . PHE A 1 72 ? -27.372 3.872 -0.379 1.00 63.59 72 PHE A N 1
ATOM 519 C CA . PHE A 1 72 ? -26.327 3.929 0.631 1.00 63.59 72 PHE A CA 1
ATOM 520 C C . PHE A 1 72 ? -25.863 5.386 0.699 1.00 63.59 72 PHE A C 1
ATOM 522 O O . PHE A 1 72 ? -25.569 5.952 -0.358 1.00 63.59 72 PHE A O 1
ATOM 529 N N . PRO A 1 73 ? -25.858 6.027 1.880 1.00 71.19 73 PRO A N 1
ATOM 530 C CA . PRO A 1 73 ? -25.294 7.361 2.001 1.00 71.19 73 PRO A CA 1
ATOM 531 C C . PRO A 1 73 ? -23.811 7.269 1.636 1.00 71.19 73 PRO A C 1
ATOM 533 O O . PRO A 1 73 ? -23.042 6.599 2.319 1.00 71.19 73 PRO A O 1
ATOM 536 N N . LEU A 1 74 ? -23.445 7.879 0.511 1.00 79.12 74 LEU A N 1
ATOM 537 C CA . LEU A 1 74 ? -22.067 7.958 0.057 1.00 79.12 74 LEU A CA 1
ATOM 538 C C . LEU A 1 74 ? -21.487 9.268 0.574 1.00 79.12 74 LEU A C 1
ATOM 540 O O . LEU A 1 74 ? -22.016 10.342 0.286 1.00 79.12 74 LEU A O 1
ATOM 544 N N . ILE A 1 75 ? -20.432 9.155 1.371 1.00 78.25 75 ILE A N 1
ATOM 545 C CA . ILE A 1 75 ? -19.698 10.296 1.903 1.00 78.25 75 ILE A CA 1
ATOM 546 C C . ILE A 1 75 ? -18.476 10.470 1.020 1.00 78.25 75 ILE A C 1
ATOM 548 O O . ILE A 1 75 ? -17.708 9.533 0.818 1.00 78.25 75 ILE A O 1
ATOM 552 N N . TYR A 1 76 ? -18.334 11.666 0.466 1.00 77.06 76 TYR A N 1
ATOM 553 C CA . TYR A 1 76 ? -17.203 12.022 -0.372 1.00 77.06 76 TYR A CA 1
ATOM 554 C C . TYR A 1 76 ? -16.228 12.842 0.462 1.00 77.06 76 TYR A C 1
ATOM 556 O O . TYR A 1 76 ? -16.576 13.931 0.914 1.00 77.06 76 TYR A O 1
ATOM 564 N N . LEU A 1 77 ? -15.024 12.310 0.655 1.00 75.88 77 LEU A N 1
ATOM 565 C CA . LEU A 1 77 ? -13.897 13.044 1.219 1.00 75.88 77 LEU A CA 1
ATOM 566 C C . LEU A 1 77 ? -13.069 13.571 0.047 1.00 75.88 77 LEU A C 1
ATOM 568 O O . LEU A 1 77 ? -12.678 12.800 -0.831 1.00 75.88 77 LEU A O 1
ATOM 572 N N . ILE A 1 78 ? -12.878 14.887 -0.025 1.00 66.38 78 ILE A N 1
ATOM 573 C CA . ILE A 1 78 ? -12.195 15.524 -1.152 1.00 66.38 78 ILE A CA 1
ATOM 574 C C . ILE A 1 78 ? -10.696 15.584 -0.848 1.00 66.38 78 ILE A C 1
ATOM 576 O O . ILE A 1 78 ? -10.251 16.393 -0.045 1.00 66.38 78 ILE A O 1
ATOM 580 N N . ASP A 1 79 ? -9.911 14.775 -1.556 1.00 68.19 79 ASP A N 1
ATOM 581 C CA . ASP A 1 79 ? -8.440 14.738 -1.482 1.00 68.19 79 ASP A CA 1
ATOM 582 C C . ASP A 1 79 ? -7.772 15.874 -2.296 1.00 68.19 79 ASP A C 1
ATOM 584 O O . ASP A 1 79 ? -6.838 15.660 -3.060 1.00 68.19 79 ASP A O 1
ATOM 588 N N . ASN A 1 80 ? -8.315 17.098 -2.242 1.00 52.91 80 ASN A N 1
ATOM 589 C CA . ASN A 1 80 ? -7.821 18.239 -3.042 1.00 52.91 80 ASN A CA 1
ATOM 590 C C . ASN A 1 80 ? -7.424 19.452 -2.190 1.00 52.91 80 ASN A C 1
ATOM 592 O O . ASN A 1 80 ? -7.191 20.546 -2.705 1.00 52.91 80 ASN A O 1
ATOM 596 N N . THR A 1 81 ? -7.368 19.292 -0.873 1.00 52.38 81 THR A N 1
ATOM 597 C CA . THR A 1 81 ? -7.010 20.381 0.030 1.00 52.38 81 THR A CA 1
ATOM 598 C C . THR A 1 81 ? -6.008 19.880 1.047 1.00 52.38 81 THR A C 1
ATOM 600 O O . THR A 1 81 ? -6.334 19.025 1.859 1.00 52.38 81 THR A O 1
ATOM 603 N N . THR A 1 82 ? -4.827 20.493 1.082 1.00 54.75 82 THR A N 1
ATOM 604 C CA . THR A 1 82 ? -3.800 20.313 2.125 1.00 54.75 82 THR A CA 1
ATOM 605 C C . THR A 1 82 ? -4.255 20.766 3.527 1.00 54.75 82 THR A C 1
ATOM 607 O O . THR A 1 82 ? -3.425 20.995 4.401 1.00 54.75 82 THR A O 1
ATOM 610 N N . GLN A 1 83 ? -5.558 20.978 3.735 1.00 57.16 83 GLN A N 1
ATOM 611 C CA . GLN A 1 83 ? -6.146 21.594 4.925 1.00 57.16 83 GLN A CA 1
ATOM 612 C C . GLN A 1 83 ? -7.172 20.705 5.635 1.00 57.16 83 GLN A C 1
ATOM 614 O O . GLN A 1 83 ? -7.592 21.062 6.733 1.00 57.16 83 GLN A O 1
ATOM 619 N N . GLU A 1 84 ? -7.586 19.575 5.054 1.00 76.31 84 GLU A N 1
ATOM 620 C CA . GLU A 1 84 ? -8.586 18.705 5.677 1.00 76.31 84 GLU A CA 1
ATOM 621 C C . GLU A 1 84 ? -7.990 17.358 6.068 1.00 76.31 84 GLU A C 1
ATOM 623 O O . GLU A 1 84 ? -7.353 16.676 5.269 1.00 76.31 84 GLU A O 1
ATOM 628 N N . ASN A 1 85 ? -8.234 16.975 7.319 1.00 88.38 85 ASN A N 1
ATOM 629 C CA . ASN A 1 85 ? -7.877 15.665 7.834 1.00 88.38 85 ASN A CA 1
ATOM 630 C C . ASN A 1 85 ? -8.667 14.575 7.099 1.00 88.38 85 ASN A C 1
ATOM 632 O O . ASN A 1 85 ? -9.900 14.633 7.043 1.00 88.38 85 ASN A O 1
ATOM 636 N N . THR A 1 86 ? -7.964 13.577 6.568 1.00 91.06 86 THR A N 1
ATOM 637 C CA . THR A 1 86 ? -8.558 12.411 5.914 1.00 91.06 86 THR A CA 1
ATOM 638 C C . THR A 1 86 ? -7.708 11.167 6.156 1.00 91.06 86 THR A C 1
ATOM 640 O O . THR A 1 86 ? -6.493 11.177 5.994 1.00 91.06 86 THR A O 1
ATOM 643 N N . THR A 1 87 ? -8.361 10.063 6.503 1.00 93.94 87 THR A N 1
ATOM 644 C CA . THR A 1 87 ? -7.733 8.745 6.679 1.00 93.94 87 THR A CA 1
ATOM 645 C C . THR A 1 87 ? -7.600 7.968 5.367 1.00 93.94 87 THR A C 1
ATOM 647 O O . THR A 1 87 ? -6.992 6.899 5.338 1.00 93.94 87 THR A O 1
ATOM 650 N N . LEU A 1 88 ? -8.154 8.500 4.269 1.00 92.50 88 LEU A N 1
ATOM 651 C CA . LEU A 1 88 ? -8.175 7.867 2.946 1.00 92.50 88 LEU A CA 1
ATOM 652 C C . LEU A 1 88 ? -7.185 8.501 1.952 1.00 92.50 88 LEU A C 1
ATOM 654 O O . LEU A 1 88 ? -7.293 8.250 0.750 1.00 92.50 88 LEU A O 1
ATOM 658 N N . ALA A 1 89 ? -6.215 9.288 2.438 1.00 86.94 89 ALA A N 1
ATOM 659 C CA . ALA A 1 89 ? -5.127 9.861 1.644 1.00 86.94 89 ALA A CA 1
ATOM 660 C C . ALA A 1 89 ? -3.795 9.867 2.420 1.00 86.94 89 ALA A C 1
ATOM 662 O O . ALA A 1 89 ? -3.765 10.122 3.616 1.00 86.94 89 ALA A O 1
ATOM 663 N N . ALA A 1 90 ? -2.682 9.597 1.731 1.00 80.94 90 ALA A N 1
ATOM 664 C CA . ALA A 1 90 ? -1.352 9.443 2.331 1.00 80.94 90 ALA A CA 1
ATOM 665 C C . ALA A 1 90 ? -0.477 10.664 2.012 1.00 80.94 90 ALA A C 1
ATOM 667 O O . ALA A 1 90 ? 0.542 10.561 1.329 1.00 80.94 90 ALA A O 1
ATOM 668 N N . HIS A 1 91 ? -0.946 11.847 2.418 1.00 82.31 91 HIS A N 1
ATOM 669 C CA . HIS A 1 91 ? -0.238 13.116 2.211 1.00 82.31 91 HIS A CA 1
ATOM 670 C C . HIS A 1 91 ? -0.123 13.969 3.487 1.00 82.31 91 HIS A C 1
ATOM 672 O O . HIS A 1 91 ? 0.410 15.076 3.441 1.00 82.31 91 HIS A O 1
ATOM 678 N N . MET A 1 92 ? -0.601 13.465 4.630 1.00 87.19 92 MET A N 1
ATOM 679 C CA . MET A 1 92 ? -0.611 14.193 5.904 1.00 87.19 92 MET A CA 1
ATOM 680 C C . MET A 1 92 ? 0.681 14.020 6.722 1.00 87.19 92 MET A C 1
ATOM 682 O O . MET A 1 92 ? 0.721 14.414 7.881 1.00 87.19 92 MET A O 1
ATOM 686 N N . CYS A 1 93 ? 1.738 13.450 6.134 1.00 91.44 93 CYS A N 1
ATOM 687 C CA . CYS A 1 93 ? 3.059 13.333 6.751 1.00 91.44 93 CYS A CA 1
ATOM 688 C C . CYS A 1 93 ? 4.161 13.778 5.770 1.00 91.44 93 CYS A C 1
ATOM 690 O O . CYS A 1 93 ? 4.708 12.949 5.039 1.00 91.44 93 CYS A O 1
ATOM 692 N N . PRO A 1 94 ? 4.499 15.080 5.703 1.00 89.75 94 PRO A N 1
ATOM 693 C CA . PRO A 1 94 ? 5.505 15.592 4.770 1.00 89.75 94 PRO A CA 1
ATOM 694 C C . PRO A 1 94 ? 6.885 14.954 4.944 1.00 89.75 94 PRO A C 1
ATOM 696 O O . PRO A 1 94 ? 7.574 14.714 3.954 1.00 89.75 94 PRO A O 1
ATOM 699 N N . ALA A 1 95 ? 7.269 14.635 6.184 1.00 91.56 95 ALA A N 1
ATOM 700 C CA . ALA A 1 95 ? 8.534 13.976 6.487 1.00 91.56 95 ALA A CA 1
ATOM 701 C C . ALA A 1 95 ? 8.546 12.461 6.185 1.00 91.56 95 ALA A C 1
ATOM 703 O O . ALA A 1 95 ? 9.546 11.807 6.458 1.00 91.56 95 ALA A O 1
ATOM 704 N N . ALA A 1 96 ? 7.493 11.870 5.604 1.00 87.88 96 ALA A N 1
ATOM 705 C CA . ALA A 1 96 ? 7.553 10.478 5.135 1.00 87.88 96 ALA A CA 1
ATOM 706 C C . ALA A 1 96 ? 8.488 10.293 3.928 1.00 87.88 96 ALA A C 1
ATOM 708 O O . ALA A 1 96 ? 9.024 9.203 3.723 1.00 87.88 96 ALA A O 1
ATOM 709 N N . GLY A 1 97 ? 8.731 11.365 3.164 1.00 83.06 97 GLY A N 1
ATOM 710 C CA . GLY A 1 97 ? 9.645 11.348 2.025 1.00 83.06 97 GLY A CA 1
ATOM 711 C C . GLY A 1 97 ? 9.182 10.438 0.881 1.00 83.06 97 GLY A C 1
ATOM 712 O O . GLY A 1 97 ? 8.030 10.017 0.798 1.00 83.06 97 GLY A O 1
ATOM 713 N N . ARG A 1 98 ? 10.089 10.174 -0.062 1.00 82.38 98 ARG A N 1
ATOM 714 C CA . ARG A 1 98 ? 9.892 9.235 -1.177 1.00 82.38 98 ARG A CA 1
ATOM 715 C C . ARG A 1 98 ? 11.179 8.454 -1.396 1.00 82.38 98 ARG A C 1
ATOM 717 O O . ARG A 1 98 ? 12.256 9.005 -1.225 1.00 82.38 98 ARG A O 1
ATOM 724 N N . MET A 1 99 ? 11.075 7.223 -1.885 1.00 87.19 99 MET A N 1
ATOM 725 C CA . MET A 1 99 ? 12.229 6.335 -2.089 1.00 87.19 99 MET A CA 1
ATOM 726 C C . MET A 1 99 ? 12.822 6.487 -3.494 1.00 87.19 99 MET A C 1
ATOM 728 O O . MET A 1 99 ? 12.999 5.525 -4.245 1.00 87.19 99 MET A O 1
ATOM 732 N N . LYS A 1 100 ? 13.072 7.737 -3.900 1.00 88.31 100 LYS A N 1
ATOM 733 C CA . LYS A 1 100 ? 13.416 8.066 -5.288 1.00 88.31 100 LYS A CA 1
ATOM 734 C C . LYS A 1 100 ? 14.806 7.558 -5.664 1.00 88.31 100 LYS A C 1
ATOM 736 O O . LYS A 1 100 ? 14.966 7.035 -6.761 1.00 88.31 100 LYS A O 1
ATOM 741 N N . GLU A 1 101 ? 15.780 7.689 -4.772 1.00 91.81 101 GLU A N 1
ATOM 742 C CA . GLU A 1 101 ? 17.190 7.375 -5.013 1.00 91.81 101 GLU A CA 1
ATOM 743 C C . GLU A 1 101 ? 17.383 5.876 -5.264 1.00 91.81 101 GLU A C 1
ATOM 745 O O . GLU A 1 101 ? 17.951 5.490 -6.284 1.00 91.81 101 GLU A O 1
ATOM 750 N N . LYS A 1 102 ? 16.828 5.024 -4.387 1.00 92.88 102 LYS A N 1
ATOM 751 C CA . LYS A 1 102 ? 16.872 3.556 -4.530 1.00 92.88 102 LYS A CA 1
ATOM 752 C C . LYS A 1 102 ? 16.245 3.102 -5.848 1.00 92.88 102 LYS A C 1
ATOM 754 O O . LYS A 1 102 ? 16.823 2.302 -6.582 1.00 92.88 102 LYS A O 1
ATOM 759 N N . ARG A 1 103 ? 15.070 3.651 -6.158 1.00 94.38 103 ARG A N 1
ATOM 760 C CA . ARG A 1 103 ? 14.321 3.337 -7.373 1.00 94.38 103 ARG A CA 1
ATOM 761 C C . ARG A 1 103 ? 15.047 3.800 -8.643 1.00 94.38 103 ARG A C 1
ATOM 763 O O . ARG A 1 103 ? 15.070 3.079 -9.640 1.00 94.38 103 ARG A O 1
ATOM 770 N N . ASP A 1 104 ? 15.628 4.998 -8.628 1.00 95.62 104 ASP A N 1
ATOM 771 C CA . ASP A 1 104 ? 16.376 5.538 -9.765 1.00 95.62 104 ASP A CA 1
ATOM 772 C C . ASP A 1 104 ? 17.658 4.740 -10.030 1.00 95.62 104 ASP A C 1
ATOM 774 O O . ASP A 1 104 ? 17.938 4.442 -11.190 1.00 95.62 104 ASP A O 1
ATOM 778 N N . TYR A 1 105 ? 18.371 4.327 -8.979 1.00 96.94 105 TYR A N 1
ATOM 779 C CA . TYR A 1 105 ? 19.549 3.467 -9.094 1.00 96.94 105 TYR A CA 1
ATOM 780 C C . TYR A 1 105 ? 19.208 2.107 -9.720 1.00 96.94 105 TYR A C 1
ATOM 782 O O . TYR A 1 105 ? 19.842 1.687 -10.688 1.00 96.94 105 TYR A O 1
ATOM 790 N N . TRP A 1 106 ? 18.141 1.447 -9.259 1.00 97.75 106 TRP A N 1
ATOM 791 C CA . TRP A 1 106 ? 17.711 0.182 -9.860 1.00 97.75 106 TRP A CA 1
ATOM 792 C C . TRP A 1 106 ? 17.302 0.334 -11.332 1.00 97.75 106 TRP A C 1
ATOM 794 O O . TRP A 1 106 ? 17.611 -0.532 -12.152 1.00 97.75 106 TRP A O 1
ATOM 804 N N . ARG A 1 107 ? 16.667 1.456 -11.710 1.00 97.81 107 ARG A N 1
ATOM 805 C CA . ARG A 1 107 ? 16.335 1.745 -13.118 1.00 97.81 107 ARG A CA 1
ATOM 806 C C . ARG A 1 107 ? 17.561 1.734 -14.017 1.00 97.81 107 ARG A C 1
ATOM 808 O O . ARG A 1 107 ? 17.475 1.224 -15.131 1.00 97.81 107 ARG A O 1
ATOM 815 N N . GLU A 1 108 ? 18.681 2.281 -13.560 1.00 97.69 108 GLU A N 1
ATOM 816 C CA . GLU A 1 108 ? 19.931 2.239 -14.323 1.00 97.69 108 GLU A CA 1
ATOM 817 C C . GLU A 1 108 ? 20.390 0.797 -14.568 1.00 97.69 108 GLU A C 1
ATOM 819 O O . GLU A 1 108 ? 20.864 0.483 -15.658 1.00 97.69 108 GLU A O 1
ATOM 824 N N . ILE A 1 109 ? 20.169 -0.107 -13.613 1.00 97.25 109 ILE A N 1
ATOM 825 C CA . ILE A 1 109 ? 20.546 -1.518 -13.730 1.00 97.25 109 ILE A CA 1
ATOM 826 C C . ILE A 1 109 ? 19.650 -2.249 -14.736 1.00 97.25 109 ILE A C 1
ATOM 828 O O . ILE A 1 109 ? 20.151 -2.792 -15.722 1.00 97.25 109 ILE A O 1
ATOM 832 N N . PHE A 1 110 ? 18.330 -2.272 -14.519 1.00 97.12 110 PHE A N 1
ATOM 833 C CA . PHE A 1 110 ? 17.453 -3.137 -15.320 1.00 97.12 110 PHE A CA 1
ATOM 834 C C . PHE A 1 110 ? 17.111 -2.552 -16.700 1.00 97.12 110 PHE A C 1
ATOM 836 O O . PHE A 1 110 ? 16.866 -3.310 -17.637 1.00 97.12 110 PHE A O 1
ATOM 843 N N . ALA A 1 111 ? 17.097 -1.221 -16.859 1.00 98.00 111 ALA A N 1
ATOM 844 C CA . ALA A 1 111 ? 16.637 -0.589 -18.097 1.00 98.00 111 ALA A CA 1
ATOM 845 C C . ALA A 1 111 ? 17.753 -0.324 -19.123 1.00 98.00 111 ALA A C 1
ATOM 847 O O . ALA A 1 111 ? 17.444 -0.071 -20.288 1.00 98.00 111 ALA A O 1
ATOM 848 N N . THR A 1 112 ? 19.036 -0.392 -18.745 1.00 97.69 112 THR A N 1
ATOM 849 C CA . THR A 1 112 ? 20.149 -0.056 -19.657 1.00 97.69 112 THR A CA 1
ATOM 850 C C . THR A 1 112 ? 20.190 -0.959 -20.891 1.00 97.69 112 THR A C 1
ATOM 852 O O . THR A 1 112 ? 20.172 -0.461 -22.018 1.00 97.69 112 THR A O 1
ATOM 855 N N . SER A 1 113 ? 20.152 -2.281 -20.709 1.00 97.69 113 SER A N 1
ATOM 856 C CA . SER A 1 113 ? 20.145 -3.236 -21.830 1.00 97.69 113 SER A CA 1
ATOM 857 C C . SER A 1 113 ? 18.880 -3.118 -22.696 1.00 97.69 113 SER A C 1
ATOM 859 O O . SER A 1 113 ? 18.916 -3.344 -23.909 1.00 97.69 113 SER A O 1
ATOM 861 N N . ILE A 1 114 ? 17.761 -2.704 -22.094 1.00 98.25 114 ILE A N 1
ATOM 862 C CA . ILE A 1 114 ? 16.490 -2.471 -22.784 1.00 98.25 114 ILE A CA 1
ATOM 863 C C . ILE A 1 114 ? 16.601 -1.250 -23.701 1.00 98.25 114 ILE A C 1
ATOM 865 O O . ILE A 1 114 ? 16.213 -1.324 -24.867 1.00 98.25 114 ILE A O 1
ATOM 869 N N . VAL A 1 115 ? 17.176 -0.143 -23.216 1.00 97.94 115 VAL A N 1
ATOM 870 C CA . VAL A 1 115 ? 17.429 1.057 -24.031 1.00 97.94 115 VAL A CA 1
ATOM 871 C C . VAL A 1 115 ? 18.275 0.710 -25.254 1.00 97.94 1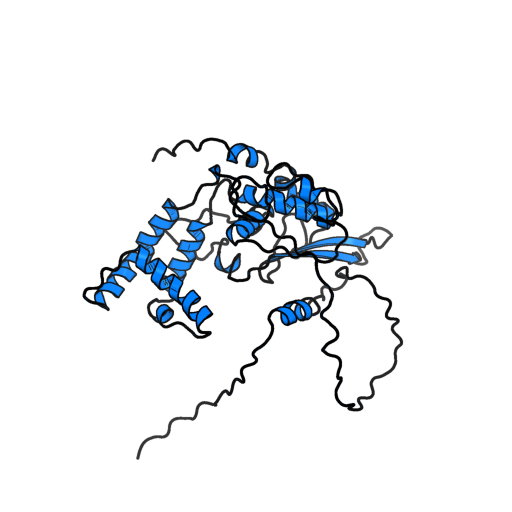15 VAL A C 1
ATOM 873 O O . VAL A 1 115 ? 17.933 1.112 -26.369 1.00 97.94 115 VAL A O 1
ATOM 876 N N . GLU A 1 116 ? 19.357 -0.048 -25.070 1.00 96.50 116 GLU A N 1
ATOM 877 C CA . GLU A 1 116 ? 20.231 -0.471 -26.169 1.00 96.50 116 GLU A CA 1
ATOM 878 C C . GLU A 1 116 ? 19.468 -1.297 -27.212 1.00 96.50 116 GLU A C 1
ATOM 880 O O . GLU A 1 116 ? 19.540 -0.997 -28.410 1.00 96.50 116 GLU A O 1
ATOM 885 N N . ARG A 1 117 ? 18.663 -2.274 -26.768 1.00 97.56 117 ARG A N 1
ATOM 886 C CA . ARG A 1 117 ? 17.824 -3.086 -27.660 1.00 97.56 117 ARG A CA 1
ATOM 887 C C . ARG A 1 117 ? 16.806 -2.237 -28.423 1.00 97.56 117 ARG A C 1
ATOM 889 O O . ARG A 1 117 ? 16.669 -2.399 -29.635 1.00 97.56 117 ARG A O 1
ATOM 896 N N . LEU A 1 118 ? 16.093 -1.340 -27.741 1.00 96.56 118 LEU A N 1
ATOM 897 C CA . LEU A 1 118 ? 15.054 -0.510 -28.358 1.00 96.56 118 LEU A CA 1
ATOM 898 C C . LEU A 1 118 ? 15.639 0.465 -29.387 1.00 96.56 118 LEU A C 1
ATOM 900 O O . LEU A 1 118 ? 15.085 0.608 -30.476 1.00 96.56 118 LEU A O 1
ATOM 904 N N . ARG A 1 119 ? 16.789 1.086 -29.093 1.00 96.44 119 ARG A N 1
ATOM 905 C CA . ARG A 1 119 ? 17.498 1.959 -30.047 1.00 96.44 119 ARG A CA 1
ATOM 906 C C . ARG A 1 119 ? 17.997 1.190 -31.271 1.00 96.44 119 ARG A C 1
ATOM 908 O O . ARG A 1 119 ? 17.929 1.713 -32.380 1.00 96.44 119 ARG A O 1
ATOM 915 N N . ALA A 1 120 ? 18.465 -0.046 -31.090 1.00 96.38 120 ALA A N 1
ATOM 916 C CA . ALA A 1 120 ? 18.877 -0.901 -32.203 1.00 96.38 120 ALA A CA 1
ATOM 917 C C . ALA A 1 120 ? 17.690 -1.315 -33.093 1.00 96.38 120 ALA A C 1
ATOM 919 O O . ALA A 1 120 ? 17.821 -1.349 -34.316 1.00 96.38 120 ALA A O 1
ATOM 920 N N . ALA A 1 121 ? 16.527 -1.593 -32.495 1.00 95.44 121 ALA A N 1
ATOM 921 C CA . ALA A 1 121 ? 15.309 -1.959 -33.218 1.00 95.44 121 ALA A CA 1
ATOM 922 C C . ALA A 1 121 ? 14.629 -0.767 -33.923 1.00 95.44 121 ALA A C 1
ATOM 924 O O . ALA A 1 121 ? 13.919 -0.967 -34.909 1.00 95.44 121 ALA A O 1
ATOM 925 N N . ALA A 1 122 ? 14.854 0.463 -33.449 1.00 94.00 122 ALA A N 1
ATOM 926 C CA . ALA A 1 122 ? 14.288 1.689 -34.011 1.00 94.00 122 ALA A CA 1
ATOM 927 C C . ALA A 1 122 ? 15.372 2.762 -34.258 1.00 94.00 122 ALA A C 1
ATOM 929 O O . ALA A 1 122 ? 15.497 3.714 -33.478 1.00 94.00 122 ALA A O 1
ATOM 930 N N . PRO A 1 123 ? 16.151 2.653 -35.354 1.00 93.88 123 PRO A N 1
ATOM 931 C CA . PRO A 1 123 ? 17.178 3.636 -35.687 1.00 93.88 123 PRO A CA 1
ATOM 932 C C . PRO A 1 123 ? 16.613 5.061 -35.769 1.00 93.88 123 PRO A C 1
ATOM 934 O O . PRO A 1 123 ? 15.648 5.321 -36.484 1.00 93.88 123 PRO A O 1
ATOM 937 N N . GLY A 1 124 ? 17.230 5.993 -35.038 1.00 92.75 124 GLY A N 1
ATOM 938 C CA . GLY A 1 124 ? 16.800 7.394 -34.949 1.00 92.75 124 GLY A CA 1
ATOM 939 C C . GLY A 1 124 ? 15.891 7.714 -33.757 1.00 92.75 124 GLY A C 1
ATOM 940 O O . GLY A 1 124 ? 15.698 8.891 -33.453 1.00 92.75 124 GLY A O 1
ATOM 941 N N . ALA A 1 125 ? 15.382 6.706 -33.040 1.00 91.88 125 ALA A N 1
ATOM 942 C CA . ALA A 1 125 ? 14.656 6.922 -31.793 1.00 91.88 125 ALA A CA 1
ATOM 943 C C . ALA A 1 125 ? 15.614 7.323 -30.656 1.00 91.88 125 ALA A C 1
ATOM 945 O O . ALA A 1 125 ? 16.617 6.655 -30.398 1.00 91.88 125 ALA A O 1
ATOM 946 N N . GLN A 1 126 ? 15.285 8.399 -29.940 1.00 93.81 126 GLN A N 1
ATOM 947 C CA . GLN A 1 126 ? 16.053 8.897 -28.792 1.00 93.81 126 GLN A CA 1
ATOM 948 C C . GLN A 1 126 ? 15.472 8.359 -27.475 1.00 93.81 126 GLN A C 1
ATOM 950 O O . GLN A 1 126 ? 15.002 9.123 -26.645 1.00 93.81 126 GLN A O 1
ATOM 955 N N . VAL A 1 127 ? 15.461 7.033 -27.307 1.00 95.69 127 VAL A N 1
ATOM 956 C CA . VAL A 1 127 ? 14.905 6.377 -26.105 1.00 95.69 127 VAL A CA 1
ATOM 957 C C . VAL A 1 127 ? 15.843 6.568 -24.912 1.00 95.69 127 VAL A C 1
ATOM 959 O O . VAL A 1 127 ? 17.020 6.229 -25.019 1.00 95.69 127 VAL A O 1
ATOM 962 N N . GLU A 1 128 ? 15.354 7.071 -23.783 1.00 96.88 128 GLU A N 1
ATOM 963 C CA . GLU A 1 128 ? 16.069 7.197 -22.503 1.00 96.88 128 GLU A CA 1
ATOM 964 C C . GLU A 1 128 ? 15.610 6.144 -21.472 1.00 96.88 128 GLU A C 1
ATOM 966 O O . GLU A 1 128 ? 14.590 5.480 -21.643 1.00 96.88 128 GLU A O 1
ATOM 971 N N . LEU A 1 129 ? 16.330 6.012 -20.347 1.00 97.12 129 LEU A N 1
ATOM 972 C CA . LEU A 1 129 ? 15.983 5.069 -19.266 1.00 97.12 129 LEU A CA 1
ATOM 973 C C . LEU A 1 129 ? 14.561 5.280 -18.718 1.00 97.12 129 LEU A C 1
ATOM 975 O O . LEU A 1 129 ? 13.858 4.319 -18.417 1.00 97.12 129 LEU A O 1
ATOM 979 N N . LYS A 1 130 ? 14.117 6.537 -18.595 1.00 96.25 130 LYS A N 1
ATOM 980 C CA . LYS A 1 130 ? 12.750 6.856 -18.151 1.00 96.25 130 LYS A CA 1
ATOM 981 C C . LYS A 1 130 ? 11.699 6.392 -19.164 1.00 96.25 130 LYS A C 1
ATOM 983 O O . LYS A 1 130 ? 10.610 6.000 -18.766 1.00 96.25 130 LYS A O 1
ATOM 988 N N . ASP A 1 131 ? 12.030 6.401 -20.455 1.00 97.19 131 ASP A N 1
ATOM 989 C CA . ASP A 1 131 ? 11.102 6.007 -21.515 1.00 97.19 131 ASP A CA 1
ATOM 990 C C . ASP A 1 131 ? 10.845 4.504 -21.483 1.00 97.19 131 ASP A C 1
ATOM 992 O O . ASP A 1 131 ? 9.730 4.082 -21.768 1.00 97.19 131 ASP A O 1
ATOM 996 N N . VAL A 1 132 ? 11.826 3.700 -21.056 1.00 97.94 132 VAL A N 1
ATOM 997 C CA . VAL A 1 132 ? 11.621 2.266 -20.803 1.00 97.94 132 VAL A CA 1
ATOM 998 C C . VAL A 1 132 ? 10.515 2.051 -19.774 1.00 97.94 132 VAL A C 1
ATOM 1000 O O . VAL A 1 132 ? 9.574 1.318 -20.053 1.00 97.94 132 VAL A O 1
ATOM 1003 N N . VAL A 1 133 ? 10.571 2.746 -18.634 1.00 97.12 133 VAL A N 1
ATOM 1004 C CA . VAL A 1 133 ? 9.538 2.671 -17.583 1.00 97.12 133 VAL A CA 1
ATOM 1005 C C . VAL A 1 133 ? 8.159 3.034 -18.147 1.00 97.12 133 VAL A C 1
ATOM 1007 O O . VAL A 1 133 ? 7.193 2.301 -17.941 1.00 97.12 133 VAL A O 1
ATOM 1010 N N . TRP A 1 134 ? 8.063 4.116 -18.925 1.00 97.25 134 TRP A N 1
ATOM 1011 C CA . TRP A 1 134 ? 6.799 4.528 -19.545 1.00 97.25 134 TRP A CA 1
ATOM 1012 C C . TRP A 1 134 ? 6.271 3.514 -20.565 1.00 97.25 134 TRP A C 1
ATOM 1014 O O . TRP A 1 134 ? 5.081 3.203 -20.562 1.00 97.25 134 TRP A O 1
ATOM 1024 N N . LEU A 1 135 ? 7.138 2.972 -21.420 1.00 97.12 135 LEU A N 1
ATOM 1025 C CA . LEU A 1 135 ? 6.767 1.966 -22.417 1.00 97.12 135 LEU A CA 1
ATOM 1026 C C . LEU A 1 135 ? 6.321 0.652 -21.761 1.00 97.12 135 LEU A C 1
ATOM 1028 O O . LEU A 1 135 ? 5.359 0.038 -22.221 1.00 97.12 135 LEU A O 1
ATOM 1032 N N . MET A 1 136 ? 6.966 0.247 -20.666 1.00 97.88 136 MET A N 1
ATOM 1033 C CA . MET A 1 136 ? 6.550 -0.916 -19.882 1.00 97.88 136 MET A CA 1
ATOM 1034 C C . MET A 1 136 ? 5.195 -0.681 -19.207 1.00 97.88 136 MET A C 1
ATOM 1036 O O . MET A 1 136 ? 4.329 -1.551 -19.271 1.00 97.88 136 MET A O 1
ATOM 1040 N N . ALA A 1 137 ? 4.952 0.510 -18.651 1.00 96.50 137 ALA A N 1
ATOM 1041 C CA . ALA A 1 137 ? 3.662 0.873 -18.060 1.00 96.50 137 ALA A CA 1
ATOM 1042 C C . ALA A 1 137 ? 2.513 0.937 -19.089 1.00 96.50 137 ALA A C 1
ATOM 1044 O O . ALA A 1 137 ? 1.353 0.696 -18.744 1.00 96.50 137 ALA A O 1
ATOM 1045 N N . LEU A 1 138 ? 2.806 1.203 -20.368 1.00 97.00 138 LEU A N 1
ATOM 1046 C CA . LEU A 1 138 ? 1.800 1.157 -21.435 1.00 97.00 138 LEU A CA 1
ATOM 1047 C C . LEU A 1 138 ? 1.262 -0.253 -21.695 1.00 97.00 138 LEU A C 1
ATOM 1049 O O . LEU A 1 138 ? 0.116 -0.368 -22.125 1.00 97.00 138 LEU A O 1
ATOM 1053 N N . CYS A 1 139 ? 2.024 -1.314 -21.413 1.00 97.00 139 CYS A N 1
ATOM 1054 C CA . CYS A 1 139 ? 1.548 -2.692 -21.570 1.00 97.00 139 CYS A CA 1
ATOM 1055 C C . CYS A 1 139 ? 0.224 -2.939 -20.814 1.00 97.00 139 CYS A C 1
ATOM 1057 O O . CYS A 1 139 ? -0.786 -3.218 -21.471 1.00 97.00 139 CYS A O 1
ATOM 1059 N N . PRO A 1 140 ? 0.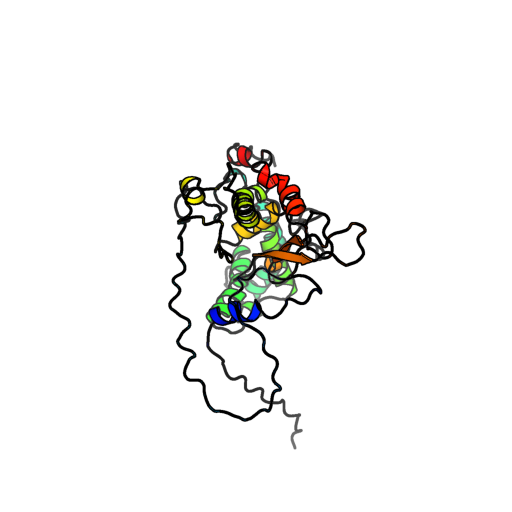154 -2.798 -19.473 1.00 94.81 140 PRO A N 1
ATOM 1060 C CA . PRO A 1 140 ? -1.089 -3.029 -18.743 1.00 94.81 140 PRO A CA 1
ATOM 1061 C C . PRO A 1 140 ? -2.161 -1.966 -19.021 1.00 94.81 140 PRO A C 1
ATOM 1063 O O . PRO A 1 140 ? -3.342 -2.307 -19.080 1.00 94.81 140 PRO A O 1
ATOM 1066 N N . LEU A 1 141 ? -1.783 -0.697 -19.223 1.00 95.38 141 LEU A N 1
ATOM 1067 C CA . LEU A 1 141 ? -2.743 0.389 -19.458 1.00 95.38 141 LEU A CA 1
ATOM 1068 C C . LEU A 1 141 ? -3.470 0.243 -20.799 1.00 95.38 141 LEU A C 1
ATOM 1070 O O . LEU A 1 141 ? -4.698 0.330 -20.855 1.00 95.38 141 LEU A O 1
ATOM 1074 N N . ASP A 1 142 ? -2.729 -0.023 -21.875 1.00 96.88 142 ASP A N 1
ATOM 1075 C CA . ASP A 1 142 ? -3.303 -0.244 -23.202 1.00 96.88 142 ASP A CA 1
ATOM 1076 C C . ASP A 1 142 ? -4.124 -1.539 -23.236 1.00 96.88 142 ASP A C 1
ATOM 1078 O O . ASP A 1 142 ? -5.207 -1.576 -23.827 1.00 96.88 142 ASP A O 1
ATOM 1082 N N . ALA A 1 143 ? -3.658 -2.578 -22.533 1.00 95.06 143 ALA A N 1
ATOM 1083 C CA . ALA A 1 143 ? -4.389 -3.832 -22.433 1.00 95.06 143 ALA A CA 1
ATOM 1084 C C . ALA A 1 143 ? -5.732 -3.667 -21.711 1.00 95.06 143 ALA A C 1
ATOM 1086 O O . ALA A 1 143 ? -6.751 -4.183 -22.174 1.00 95.06 143 ALA A O 1
ATOM 1087 N N . LEU A 1 144 ? -5.758 -2.904 -20.612 1.00 93.50 144 LEU A N 1
ATOM 1088 C CA . LEU A 1 144 ? -6.982 -2.581 -19.881 1.00 93.50 144 LEU A CA 1
ATOM 1089 C C . LEU A 1 144 ? -7.952 -1.761 -20.740 1.00 93.50 144 LEU A C 1
ATOM 1091 O O . LEU A 1 144 ? -9.148 -2.047 -20.752 1.00 93.50 144 LEU A O 1
ATOM 1095 N N . ALA A 1 145 ? -7.442 -0.773 -21.478 1.00 94.12 145 ALA A N 1
ATOM 1096 C CA . ALA A 1 145 ? -8.258 0.088 -22.330 1.00 94.12 145 ALA A CA 1
ATOM 1097 C C . ALA A 1 145 ? -8.904 -0.674 -23.500 1.00 94.12 145 ALA A C 1
ATOM 1099 O O . ALA A 1 145 ? -10.047 -0.396 -23.864 1.00 94.12 145 ALA A O 1
ATOM 1100 N N . LYS A 1 146 ? -8.183 -1.634 -24.091 1.00 94.50 146 LYS A N 1
ATOM 1101 C CA . LYS A 1 146 ? -8.637 -2.382 -25.276 1.00 94.50 146 LYS A CA 1
ATOM 1102 C C . LYS A 1 146 ? -9.274 -3.734 -24.957 1.00 94.50 146 LYS A C 1
ATOM 1104 O O . LYS A 1 146 ? -9.920 -4.315 -25.826 1.00 94.50 146 LYS A O 1
ATOM 1109 N N . GLY A 1 147 ? -9.089 -4.256 -23.745 1.00 93.62 147 GLY A N 1
ATOM 1110 C CA . GLY A 1 147 ? -9.559 -5.586 -23.351 1.00 93.62 147 GLY A CA 1
ATOM 1111 C C . GLY A 1 147 ? -8.816 -6.743 -24.035 1.00 93.62 147 GLY A C 1
ATOM 1112 O O . GLY A 1 147 ? -9.368 -7.835 -24.153 1.00 93.62 147 GLY A O 1
ATOM 1113 N N . MET A 1 148 ? -7.585 -6.519 -24.505 1.00 94.50 148 MET A N 1
ATOM 1114 C CA . MET A 1 148 ? -6.733 -7.517 -25.167 1.00 94.50 148 MET A CA 1
ATOM 1115 C C . MET A 1 148 ? -5.265 -7.303 -24.792 1.00 94.50 148 MET A C 1
ATOM 1117 O O . MET A 1 148 ? -4.908 -6.217 -24.356 1.00 94.50 148 MET A O 1
ATOM 1121 N N . VAL A 1 149 ? -4.405 -8.312 -24.963 1.00 93.81 149 VAL A N 1
ATOM 1122 C CA . VAL A 1 149 ? -2.964 -8.153 -24.694 1.00 93.81 149 VAL A CA 1
ATOM 1123 C C . VAL A 1 149 ? -2.396 -7.048 -25.587 1.00 93.81 149 VAL A C 1
ATOM 1125 O O . VAL A 1 149 ? -2.638 -7.031 -26.796 1.00 93.81 149 VAL A O 1
ATOM 1128 N N . SER A 1 150 ? -1.678 -6.110 -24.972 1.00 97.06 150 SER A N 1
ATOM 1129 C CA . SER A 1 150 ? -1.099 -4.965 -25.664 1.00 97.06 150 SER A CA 1
ATOM 1130 C C . SER A 1 150 ? 0.175 -5.363 -26.419 1.00 97.06 150 SER A C 1
ATOM 1132 O O . SER A 1 150 ? 1.023 -6.035 -25.834 1.00 97.06 150 SER A O 1
ATOM 1134 N N . PRO A 1 151 ? 0.389 -4.891 -27.662 1.00 96.00 151 PRO A N 1
ATOM 1135 C CA . PRO A 1 151 ? 1.664 -5.055 -28.363 1.00 96.00 151 PRO A CA 1
ATOM 1136 C C . PRO A 1 151 ? 2.864 -4.448 -27.622 1.00 96.00 151 PRO A C 1
ATOM 1138 O O . PRO A 1 151 ? 3.993 -4.868 -27.849 1.00 96.00 151 PRO A O 1
ATOM 1141 N N . PHE A 1 152 ? 2.639 -3.486 -26.716 1.00 96.69 152 PHE A N 1
ATOM 1142 C CA . PHE A 1 152 ? 3.702 -2.968 -25.850 1.00 96.69 152 PHE A CA 1
ATOM 1143 C C . PHE A 1 152 ? 4.249 -4.047 -24.909 1.00 96.69 152 PHE A C 1
ATOM 1145 O O . PHE A 1 152 ? 5.416 -3.990 -24.539 1.00 96.69 152 PHE A O 1
ATOM 1152 N N . CYS A 1 153 ? 3.443 -5.051 -24.550 1.00 96.81 153 CYS A N 1
ATOM 1153 C CA . CYS A 1 153 ? 3.898 -6.164 -23.723 1.00 96.81 153 CYS A CA 1
ATOM 1154 C C . CYS A 1 153 ? 4.943 -7.029 -24.444 1.00 96.81 153 CYS A C 1
ATOM 1156 O O . CYS A 1 153 ? 5.890 -7.482 -23.813 1.00 96.81 153 CYS A O 1
ATOM 1158 N N . ASP A 1 154 ? 4.814 -7.202 -25.7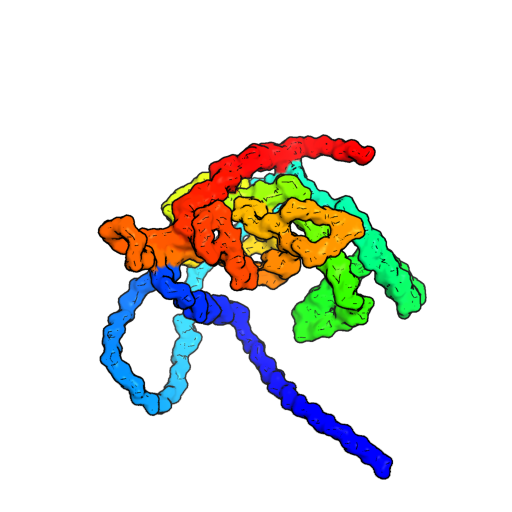64 1.00 95.81 154 ASP A N 1
ATOM 1159 C CA . ASP A 1 154 ? 5.712 -8.040 -26.576 1.00 95.81 154 ASP A CA 1
ATOM 1160 C C . ASP A 1 154 ? 7.091 -7.393 -26.817 1.00 95.81 154 ASP A C 1
ATOM 1162 O O . ASP A 1 154 ? 7.999 -8.027 -27.355 1.00 95.81 154 ASP A O 1
ATOM 1166 N N . MET A 1 155 ? 7.270 -6.126 -26.425 1.00 95.88 155 MET A N 1
ATOM 1167 C CA . MET A 1 155 ? 8.552 -5.418 -26.521 1.00 95.88 155 MET A CA 1
ATOM 1168 C C . MET A 1 155 ? 9.557 -5.837 -25.434 1.00 95.88 155 MET A C 1
ATOM 1170 O O . MET A 1 155 ? 10.752 -5.528 -25.553 1.00 95.88 155 MET A O 1
ATOM 1174 N N . PHE A 1 156 ? 9.087 -6.517 -24.384 1.00 98.06 156 PHE A N 1
ATOM 1175 C CA . PHE A 1 156 ? 9.857 -6.827 -23.182 1.00 98.06 156 PHE A CA 1
ATOM 1176 C C . PHE A 1 156 ? 9.812 -8.317 -22.845 1.00 98.06 156 PHE A C 1
ATOM 1178 O O . PHE A 1 156 ? 8.838 -9.012 -23.138 1.00 98.06 156 PHE A O 1
ATOM 1185 N N . THR A 1 157 ? 10.876 -8.819 -22.223 1.00 97.81 157 THR A N 1
ATOM 1186 C CA . THR A 1 157 ? 10.919 -10.203 -21.735 1.00 97.81 157 THR A CA 1
ATOM 1187 C C . THR A 1 157 ? 10.291 -10.321 -20.348 1.00 97.81 157 THR A C 1
ATOM 1189 O O . THR A 1 157 ? 9.984 -9.331 -19.681 1.00 97.81 157 THR A O 1
ATOM 1192 N N . ARG A 1 158 ? 10.104 -11.560 -19.882 1.00 96.50 158 ARG A N 1
ATOM 1193 C CA . ARG A 1 158 ? 9.598 -11.824 -18.532 1.00 96.50 158 ARG A CA 1
ATOM 1194 C C . ARG A 1 158 ? 10.531 -11.262 -17.461 1.00 96.50 158 ARG A C 1
ATOM 1196 O O . ARG A 1 158 ? 10.061 -10.636 -16.522 1.00 96.50 158 ARG A O 1
ATOM 1203 N N . GLU A 1 159 ? 11.829 -11.473 -17.627 1.00 97.00 159 GLU A N 1
ATOM 1204 C CA . GLU A 1 159 ? 12.878 -11.044 -16.699 1.00 97.00 159 GLU A CA 1
ATOM 1205 C C . GLU A 1 159 ? 12.936 -9.512 -16.603 1.00 97.00 159 GLU A C 1
ATOM 1207 O O . GLU A 1 159 ? 13.185 -8.947 -15.543 1.00 97.00 159 GLU A O 1
ATOM 1212 N N . GLU A 1 160 ? 12.638 -8.817 -17.699 1.00 97.94 160 GLU A N 1
ATOM 1213 C CA . GLU A 1 160 ? 12.547 -7.357 -17.705 1.00 97.94 160 GLU A CA 1
ATOM 1214 C C . GLU A 1 160 ? 11.320 -6.874 -16.940 1.00 97.94 160 GLU A C 1
ATOM 1216 O O . GLU A 1 160 ? 11.429 -5.934 -16.155 1.00 97.94 160 GLU A O 1
ATOM 1221 N N . PHE A 1 161 ? 10.171 -7.542 -17.098 1.00 97.62 161 PHE A N 1
ATOM 1222 C CA . PHE A 1 161 ? 8.995 -7.276 -16.268 1.00 97.62 161 PHE A CA 1
ATOM 1223 C C . PHE A 1 161 ? 9.232 -7.582 -14.784 1.00 97.62 161 PHE A C 1
ATOM 1225 O O . PHE A 1 161 ? 8.698 -6.864 -13.946 1.00 97.62 161 PHE A O 1
ATOM 1232 N N . GLU A 1 162 ? 10.047 -8.581 -14.440 1.00 96.81 162 GLU A N 1
ATOM 1233 C CA . GLU A 1 162 ? 10.485 -8.819 -13.055 1.00 96.81 162 GLU A CA 1
ATOM 1234 C C . GLU A 1 162 ? 11.352 -7.654 -12.541 1.00 96.81 162 GLU A C 1
ATOM 1236 O O . GLU A 1 162 ? 11.176 -7.199 -11.410 1.00 96.81 162 GLU A O 1
ATOM 1241 N N . GLY A 1 163 ? 12.222 -7.099 -13.393 1.00 97.50 163 GLY A N 1
ATOM 1242 C CA . GLY A 1 163 ? 12.960 -5.867 -13.101 1.00 97.50 163 GLY A CA 1
ATOM 1243 C C . GLY A 1 163 ? 12.048 -4.656 -12.884 1.00 97.50 163 GLY A C 1
ATOM 1244 O O . GLY A 1 163 ? 12.277 -3.873 -11.962 1.00 97.50 163 GLY A O 1
ATOM 1245 N N . PHE A 1 164 ? 10.986 -4.528 -13.680 1.00 97.81 164 PHE A N 1
ATOM 1246 C CA . PHE A 1 164 ? 9.978 -3.478 -13.529 1.00 97.81 164 PHE A CA 1
ATOM 1247 C C . PHE A 1 164 ? 9.097 -3.663 -12.282 1.00 97.81 164 PHE A C 1
ATOM 1249 O O . PHE A 1 164 ? 8.803 -2.687 -11.601 1.00 97.81 164 PHE A O 1
ATOM 1256 N N . GLU A 1 165 ? 8.732 -4.896 -11.918 1.00 97.44 165 GLU A N 1
ATOM 1257 C CA . GLU A 1 165 ? 8.043 -5.183 -10.650 1.00 97.44 165 GLU A CA 1
ATOM 1258 C C . GLU A 1 165 ? 8.897 -4.724 -9.462 1.00 97.44 165 GLU A C 1
ATOM 1260 O O . GLU A 1 165 ? 8.415 -4.003 -8.592 1.00 97.44 165 GLU A O 1
ATOM 1265 N N . TYR A 1 166 ? 10.190 -5.061 -9.467 1.00 97.88 166 TYR A N 1
ATOM 1266 C CA . TYR A 1 166 ? 11.090 -4.647 -8.395 1.00 97.88 166 TYR A CA 1
ATOM 1267 C C . TYR A 1 166 ? 11.350 -3.133 -8.368 1.00 97.88 166 TYR A C 1
ATOM 1269 O O . TYR A 1 166 ? 11.511 -2.546 -7.299 1.00 97.88 166 TYR A O 1
ATOM 1277 N N . TYR A 1 167 ? 11.340 -2.477 -9.533 1.00 97.44 167 TYR A N 1
ATOM 1278 C CA . TYR A 1 167 ? 11.397 -1.017 -9.633 1.00 97.44 167 TYR A CA 1
ATOM 1279 C C . TYR A 1 167 ? 10.234 -0.343 -8.894 1.00 97.44 167 TYR A C 1
ATOM 1281 O O . TYR A 1 167 ? 10.456 0.626 -8.166 1.00 97.44 167 TYR A O 1
ATOM 1289 N N . GLU A 1 168 ? 9.015 -0.862 -9.047 1.00 95.94 168 GLU A N 1
ATOM 1290 C CA . GLU A 1 168 ? 7.847 -0.345 -8.329 1.00 95.94 168 GLU A CA 1
ATOM 1291 C C . GLU A 1 168 ? 7.901 -0.696 -6.832 1.00 95.94 168 GLU A C 1
ATOM 1293 O O . GLU A 1 168 ? 7.621 0.163 -5.995 1.00 95.94 168 GLU A O 1
ATOM 1298 N N . ASP A 1 169 ? 8.359 -1.902 -6.470 1.00 96.44 169 ASP A N 1
ATOM 1299 C CA . ASP A 1 169 ? 8.545 -2.301 -5.065 1.00 96.44 169 ASP A CA 1
ATOM 1300 C C . ASP A 1 169 ? 9.488 -1.344 -4.315 1.00 96.44 169 ASP A C 1
ATOM 1302 O O . ASP A 1 169 ? 9.163 -0.871 -3.224 1.00 96.44 169 ASP A O 1
ATOM 1306 N N . LEU A 1 170 ? 10.633 -0.999 -4.918 1.00 96.00 170 LEU A N 1
ATOM 1307 C CA . LEU A 1 170 ? 11.602 -0.047 -4.357 1.00 96.00 170 LEU A CA 1
ATOM 1308 C C . LEU A 1 170 ? 11.048 1.377 -4.223 1.00 96.00 170 LEU A C 1
ATOM 1310 O O . LEU A 1 170 ? 11.551 2.144 -3.404 1.00 96.00 170 LEU A O 1
ATOM 1314 N N . GLY A 1 171 ? 10.052 1.749 -5.031 1.00 92.75 171 GLY A N 1
ATOM 1315 C CA . GLY A 1 171 ? 9.414 3.063 -4.961 1.00 92.75 171 GLY A CA 1
ATOM 1316 C C . GLY A 1 171 ? 8.539 3.251 -3.723 1.00 92.75 171 GLY A C 1
ATOM 1317 O O . GLY A 1 171 ? 8.432 4.370 -3.214 1.00 92.75 171 GLY A O 1
ATOM 1318 N N . GLU A 1 172 ? 7.952 2.162 -3.231 1.00 92.12 172 GLU A N 1
ATOM 1319 C CA . GLU A 1 172 ? 6.967 2.175 -2.146 1.00 92.12 172 GLU A CA 1
ATOM 1320 C C . GLU A 1 172 ? 7.506 1.595 -0.825 1.00 92.12 172 GLU A C 1
ATOM 1322 O O . GLU A 1 172 ? 6.984 1.909 0.245 1.00 92.12 172 GLU A O 1
ATOM 1327 N N . TYR A 1 173 ? 8.566 0.779 -0.856 1.00 92.38 173 TYR A N 1
ATOM 1328 C CA . TYR A 1 173 ? 9.162 0.186 0.345 1.00 92.38 173 TYR A CA 1
ATOM 1329 C C . TYR A 1 173 ? 10.216 1.078 1.014 1.00 92.38 173 TYR A C 1
ATOM 1331 O O . TYR A 1 173 ? 11.125 1.587 0.362 1.00 92.38 173 TYR A O 1
ATOM 1339 N N . GLY A 1 174 ? 10.197 1.129 2.349 1.00 87.88 174 GLY A N 1
ATOM 1340 C CA . GLY A 1 174 ? 11.296 1.677 3.153 1.00 87.88 174 GLY A CA 1
ATOM 1341 C C . GLY A 1 174 ? 11.154 3.153 3.525 1.00 87.88 174 GLY A C 1
ATOM 1342 O O . GLY A 1 174 ? 12.120 3.749 3.991 1.00 87.88 174 GLY A O 1
ATOM 1343 N N . GLN A 1 175 ? 9.967 3.738 3.343 1.00 90.56 175 GLN A N 1
ATOM 1344 C CA . GLN A 1 175 ? 9.636 5.047 3.908 1.00 90.56 175 GLN A CA 1
ATOM 1345 C C . GLN A 1 175 ? 9.510 4.918 5.428 1.00 90.56 175 GLN A C 1
ATOM 1347 O O . GLN A 1 175 ? 8.614 4.225 5.915 1.00 90.56 175 GLN A O 1
ATOM 1352 N N . GLU A 1 176 ? 10.383 5.592 6.175 1.00 91.38 176 GLU A N 1
ATOM 1353 C CA . GLU A 1 176 ? 10.446 5.473 7.636 1.00 91.38 176 GLU A CA 1
ATOM 1354 C C . GLU A 1 176 ? 9.110 5.839 8.303 1.00 91.38 176 GLU A C 1
ATOM 1356 O O . GLU A 1 176 ? 8.540 5.036 9.040 1.00 91.38 176 GLU A O 1
ATOM 1361 N N . LEU A 1 177 ? 8.543 6.998 7.949 1.00 94.94 177 LEU A N 1
ATOM 1362 C CA . LEU A 1 177 ? 7.218 7.434 8.410 1.00 94.94 177 LEU A CA 1
ATOM 1363 C C . LEU A 1 177 ? 6.095 6.991 7.452 1.00 94.94 177 LEU A C 1
ATOM 1365 O O . LEU A 1 177 ? 5.008 7.562 7.435 1.00 94.94 177 LEU A O 1
ATOM 1369 N N . GLY A 1 178 ? 6.321 5.966 6.626 1.00 93.50 178 GLY A N 1
ATOM 1370 C CA . GLY A 1 178 ? 5.301 5.459 5.704 1.00 93.50 178 GLY A CA 1
ATOM 1371 C C . GLY A 1 178 ? 4.113 4.838 6.446 1.00 93.50 178 GLY A C 1
ATOM 1372 O O . GLY A 1 178 ? 2.957 5.140 6.156 1.00 93.50 178 GLY A O 1
ATOM 1373 N N . ARG A 1 179 ? 4.389 4.005 7.460 1.00 94.88 179 ARG A N 1
ATOM 1374 C CA . ARG A 1 179 ? 3.351 3.266 8.206 1.00 94.88 179 ARG A CA 1
ATOM 1375 C C . ARG A 1 179 ? 2.445 4.168 9.048 1.00 94.88 179 ARG A C 1
ATOM 1377 O O . ARG A 1 179 ? 1.284 3.818 9.255 1.00 94.88 179 ARG A O 1
ATOM 1384 N N . VAL A 1 180 ? 2.937 5.315 9.529 1.00 96.75 180 VAL A N 1
ATOM 1385 C CA . VAL A 1 180 ? 2.135 6.200 10.392 1.00 96.75 180 VAL A CA 1
ATOM 1386 C C . VAL A 1 180 ? 0.954 6.809 9.634 1.00 96.75 180 VAL A C 1
ATOM 1388 O O . VAL A 1 180 ? -0.111 7.045 10.202 1.00 96.75 180 VAL A O 1
ATOM 1391 N N . GLN A 1 181 ? 1.085 6.920 8.310 1.00 95.56 181 GLN A N 1
ATOM 1392 C CA . GLN A 1 181 ? 0.012 7.349 7.416 1.00 95.56 181 GLN A CA 1
ATOM 1393 C C . GLN A 1 181 ? -1.155 6.344 7.335 1.00 95.56 181 GLN A C 1
ATOM 1395 O O . GLN A 1 181 ? -2.200 6.663 6.784 1.00 95.56 181 GLN A O 1
ATOM 1400 N N . GLY A 1 182 ? -1.055 5.156 7.938 1.00 97.12 182 GLY A N 1
ATOM 1401 C CA . GLY A 1 182 ? -2.176 4.219 8.078 1.00 97.12 182 GLY A CA 1
ATOM 1402 C C . GLY A 1 182 ? -2.916 4.293 9.419 1.00 97.12 182 GLY A C 1
ATOM 1403 O O . GLY A 1 182 ? -3.969 3.671 9.561 1.00 97.12 182 GLY A O 1
ATOM 1404 N N . VAL A 1 183 ? -2.381 5.010 10.415 1.00 98.00 183 VAL A N 1
ATOM 1405 C CA . VAL A 1 183 ? -2.832 4.922 11.819 1.00 98.00 183 VAL A CA 1
ATOM 1406 C C . VAL A 1 183 ? -4.282 5.364 12.005 1.00 98.00 183 VAL A C 1
ATOM 1408 O O . VAL A 1 183 ? -5.063 4.620 12.601 1.00 98.00 183 VAL A O 1
ATOM 1411 N N . GLY A 1 184 ? -4.671 6.509 11.437 1.00 97.81 184 GLY A N 1
ATOM 1412 C CA . GLY A 1 184 ? -6.033 7.030 11.572 1.00 97.81 184 GLY A CA 1
ATOM 1413 C C . GLY A 1 184 ? -7.095 6.048 11.069 1.00 97.81 184 GLY A C 1
ATOM 1414 O O . GLY A 1 184 ? -8.055 5.757 11.781 1.00 97.81 184 GLY A O 1
ATOM 1415 N N . TYR A 1 185 ? -6.877 5.439 9.896 1.00 98.19 185 TYR A N 1
ATOM 1416 C CA . TYR A 1 185 ? -7.785 4.417 9.361 1.00 98.19 185 TYR A CA 1
ATOM 1417 C C . TYR A 1 185 ? -7.852 3.174 10.259 1.00 98.19 185 TYR A C 1
ATOM 1419 O O . TYR A 1 185 ? -8.923 2.603 10.463 1.00 98.19 185 TYR A O 1
ATOM 1427 N N . VAL A 1 186 ? -6.722 2.737 10.828 1.00 98.44 186 VAL A N 1
ATOM 1428 C CA . VAL A 1 186 ? -6.723 1.607 11.771 1.00 98.44 186 VAL A CA 1
ATOM 1429 C C . VAL A 1 186 ? -7.536 1.949 13.022 1.00 98.44 186 VAL A C 1
ATOM 1431 O O . VAL A 1 186 ? -8.322 1.116 13.471 1.00 98.44 186 VAL A O 1
ATOM 1434 N N . ASN A 1 187 ? -7.434 3.168 13.553 1.00 98.69 187 ASN A N 1
ATOM 1435 C CA . ASN A 1 187 ? -8.234 3.605 14.700 1.00 98.69 187 ASN A CA 1
ATOM 1436 C C . ASN A 1 187 ? -9.740 3.704 14.374 1.00 98.69 187 ASN A C 1
ATOM 1438 O O . ASN A 1 187 ? -10.570 3.293 15.192 1.00 98.69 187 ASN A O 1
ATOM 1442 N N . GLU A 1 188 ? -10.111 4.140 13.167 1.00 98.69 188 GLU A N 1
ATOM 1443 C CA . GLU A 1 188 ? -11.489 4.058 12.659 1.00 98.69 188 GLU A CA 1
ATOM 1444 C C . GLU A 1 188 ? -11.983 2.602 12.528 1.00 98.69 188 GLU A C 1
ATOM 1446 O O . GLU A 1 188 ? -13.102 2.269 12.936 1.00 98.69 188 GLU A O 1
ATOM 1451 N N . LEU A 1 189 ? -11.151 1.699 11.998 1.00 98.50 189 LEU A N 1
ATOM 1452 C CA . LEU A 1 189 ? -11.466 0.273 11.895 1.00 98.50 189 LEU A CA 1
ATOM 1453 C C . LEU A 1 189 ? -11.713 -0.336 13.280 1.00 98.50 189 LEU A C 1
ATOM 1455 O O . LEU A 1 189 ? -12.696 -1.057 13.470 1.00 98.50 189 LEU A O 1
ATOM 1459 N N . LEU A 1 190 ? -10.851 -0.033 14.254 1.00 98.44 190 LEU A N 1
ATOM 1460 C CA . LEU A 1 190 ? -11.010 -0.485 15.635 1.00 98.44 190 LEU A CA 1
ATOM 1461 C C . LEU A 1 190 ? -12.337 0.003 16.218 1.00 98.44 190 LEU A C 1
ATOM 1463 O O . LEU A 1 190 ? -13.089 -0.818 16.740 1.00 98.44 190 LEU A O 1
ATOM 1467 N N . ALA A 1 191 ? -12.669 1.286 16.045 1.00 98.56 191 ALA A N 1
ATOM 1468 C CA . ALA A 1 191 ? -13.939 1.866 16.476 1.00 98.56 191 ALA A CA 1
ATOM 1469 C C . ALA A 1 191 ? -15.155 1.112 15.909 1.00 98.56 191 ALA A C 1
ATOM 1471 O O . ALA A 1 191 ? -16.077 0.772 16.655 1.00 98.56 191 ALA A O 1
ATOM 1472 N N . ARG A 1 192 ? -15.142 0.772 14.612 1.00 98.38 192 ARG A N 1
ATOM 1473 C CA . ARG A 1 192 ? -16.210 -0.013 13.960 1.00 98.38 192 ARG A CA 1
ATOM 1474 C C . ARG A 1 192 ? -16.286 -1.449 14.496 1.00 98.38 192 ARG A C 1
ATOM 1476 O O . ARG A 1 192 ? -17.381 -1.964 14.721 1.00 98.38 192 ARG A O 1
ATOM 1483 N N . LEU A 1 193 ? -15.144 -2.097 14.739 1.00 97.19 193 LEU A N 1
ATOM 1484 C CA . LEU A 1 193 ? -15.081 -3.469 15.262 1.00 97.19 193 LEU A CA 1
ATOM 1485 C C . LEU A 1 193 ? -15.574 -3.578 16.713 1.00 97.19 193 LEU A C 1
ATOM 1487 O O . LEU A 1 193 ? -16.220 -4.570 17.067 1.00 97.19 193 LEU A O 1
ATOM 1491 N N . THR A 1 194 ? -15.291 -2.576 17.548 1.00 96.88 194 THR A N 1
ATOM 1492 C CA . THR A 1 194 ? -15.655 -2.543 18.977 1.00 96.88 194 THR A CA 1
ATOM 1493 C C . THR A 1 194 ? -16.944 -1.776 19.259 1.00 96.88 194 THR A C 1
ATOM 1495 O O . THR A 1 194 ? -17.462 -1.854 20.371 1.00 96.88 194 THR A O 1
ATOM 1498 N N . ARG A 1 195 ? -17.481 -1.061 18.264 1.00 96.81 195 ARG A N 1
ATOM 1499 C CA . ARG A 1 195 ? -18.616 -0.134 18.395 1.00 96.81 195 ARG A CA 1
ATOM 1500 C C . ARG A 1 195 ? -18.386 0.932 19.467 1.00 96.81 195 ARG A C 1
ATOM 1502 O O . ARG A 1 195 ? -19.278 1.241 20.256 1.00 96.81 195 ARG A O 1
ATOM 1509 N N . THR A 1 196 ? -17.184 1.494 19.497 1.00 97.56 196 THR A N 1
ATOM 1510 C CA . THR A 1 196 ? -16.809 2.584 20.408 1.00 97.56 196 THR A CA 1
ATOM 1511 C C . THR A 1 196 ? -16.400 3.823 19.618 1.00 97.56 196 THR A C 1
ATOM 1513 O O . THR A 1 196 ? -15.948 3.666 18.489 1.00 97.56 196 THR A O 1
ATOM 1516 N N . PRO A 1 197 ? -16.513 5.042 20.181 1.00 98.19 197 PRO A N 1
ATOM 1517 C CA . PRO A 1 197 ? -16.044 6.253 19.509 1.00 98.19 197 PRO A CA 1
ATOM 1518 C C . PRO A 1 197 ? -14.577 6.153 19.073 1.00 98.19 197 PRO A C 1
ATOM 1520 O O . PRO A 1 197 ? -13.768 5.540 19.779 1.00 98.19 197 PRO A O 1
ATOM 1523 N N . VAL A 1 198 ? -14.249 6.783 17.942 1.00 98.31 198 VAL A N 1
ATOM 1524 C CA . VAL A 1 198 ? -12.876 6.879 17.428 1.00 98.31 198 VAL A CA 1
ATOM 1525 C C . VAL A 1 198 ? -11.982 7.571 18.460 1.00 98.31 198 VAL A C 1
ATOM 1527 O O . VAL A 1 198 ? -12.373 8.560 19.086 1.00 98.31 198 VAL A O 1
ATOM 1530 N N . ARG A 1 199 ? -10.783 7.020 18.665 1.00 97.62 199 ARG A N 1
ATOM 1531 C CA . ARG A 1 199 ? -9.724 7.599 19.498 1.00 97.62 199 ARG A CA 1
ATOM 1532 C C . ARG A 1 199 ? -8.458 7.673 18.667 1.00 97.62 199 ARG A C 1
ATOM 1534 O O . ARG A 1 199 ? -7.828 6.647 18.448 1.00 97.62 199 ARG A O 1
ATOM 1541 N N . ASP A 1 200 ? -8.154 8.872 18.199 1.00 98.00 200 ASP A N 1
ATOM 1542 C CA . ASP A 1 200 ? -7.032 9.143 17.313 1.00 98.00 200 ASP A CA 1
ATOM 1543 C C . ASP A 1 200 ? -6.681 10.636 17.382 1.00 98.00 200 ASP A C 1
ATOM 1545 O O . ASP A 1 200 ? -7.566 11.497 17.488 1.00 98.00 200 ASP A O 1
ATOM 1549 N N . ASN A 1 201 ? -5.386 10.936 17.346 1.00 96.12 201 ASN A N 1
ATOM 1550 C CA . ASN A 1 201 ? -4.861 12.296 17.227 1.00 96.12 201 ASN A CA 1
ATOM 1551 C C . ASN A 1 201 ? -4.012 12.483 15.961 1.00 96.12 201 ASN A C 1
ATOM 1553 O O . ASN A 1 201 ? -3.237 13.436 15.888 1.00 96.12 201 ASN A O 1
ATOM 1557 N N . THR A 1 202 ? -4.181 11.597 14.974 1.00 95.25 202 THR A N 1
ATOM 1558 C CA . THR A 1 202 ? -3.416 11.587 13.731 1.00 95.25 202 THR A CA 1
ATOM 1559 C C . THR A 1 202 ? -4.197 12.230 12.578 1.00 95.25 202 THR A C 1
ATOM 1561 O O . THR A 1 202 ? -4.337 13.452 12.508 1.00 95.25 202 THR A O 1
ATOM 1564 N N . GLN A 1 203 ? -4.729 11.414 11.673 1.00 93.50 203 GLN A N 1
ATOM 1565 C CA . GLN A 1 203 ? -5.316 11.805 10.391 1.00 93.50 203 GLN A CA 1
ATOM 1566 C C . GLN A 1 203 ? -6.839 11.912 10.430 1.00 93.50 203 GLN A C 1
ATOM 1568 O O . GLN A 1 203 ? -7.453 12.326 9.449 1.00 93.50 203 GLN A O 1
ATOM 1573 N N . THR A 1 204 ? -7.471 11.518 11.536 1.00 94.81 204 THR A N 1
ATOM 1574 C CA . THR A 1 204 ? -8.933 11.516 11.642 1.00 94.81 204 THR A CA 1
ATOM 1575 C C . THR A 1 204 ? -9.522 12.922 11.634 1.00 94.81 204 THR A C 1
ATOM 1577 O O . THR A 1 204 ? -8.956 13.892 12.159 1.00 94.81 204 THR A O 1
ATOM 1580 N N . ASN A 1 205 ? -10.716 13.042 11.057 1.00 93.88 205 ASN A N 1
ATOM 1581 C CA . ASN A 1 205 ? -11.511 14.257 11.139 1.00 93.88 205 ASN A CA 1
ATOM 1582 C C . ASN A 1 205 ? -12.525 14.119 12.276 1.00 93.88 205 ASN A C 1
ATOM 1584 O O . ASN A 1 205 ? -13.602 13.548 12.109 1.00 93.88 205 ASN A O 1
ATOM 1588 N N . ARG A 1 206 ? -12.211 14.701 13.439 1.00 93.94 206 ARG A N 1
ATOM 1589 C CA . ARG A 1 206 ? -13.048 14.585 14.648 1.00 93.94 206 ARG A CA 1
ATOM 1590 C C . ARG A 1 206 ? -14.500 15.036 14.446 1.00 93.94 206 ARG A C 1
ATOM 1592 O O . ARG A 1 206 ? -15.392 14.522 15.119 1.00 93.94 206 ARG A O 1
ATOM 1599 N N . THR A 1 207 ? -14.760 15.982 13.543 1.00 93.50 207 THR A N 1
ATOM 1600 C CA . THR A 1 207 ? -16.127 16.440 13.241 1.00 93.50 207 THR A CA 1
ATOM 1601 C C . THR A 1 207 ? -16.919 15.359 12.509 1.00 93.50 207 THR A C 1
ATOM 1603 O O . THR A 1 207 ? -18.081 15.125 12.838 1.00 93.50 207 THR A O 1
ATOM 1606 N N . LEU A 1 208 ? -16.293 14.675 11.548 1.00 93.69 208 LEU A N 1
ATOM 1607 C CA . LEU A 1 208 ? -16.922 13.577 10.812 1.00 93.69 208 LEU A CA 1
ATOM 1608 C C . LEU A 1 208 ? -17.086 12.336 11.698 1.00 93.69 208 LEU A C 1
ATOM 1610 O O . LEU A 1 208 ? -18.171 11.752 11.732 1.00 93.69 208 LEU A O 1
ATOM 1614 N N . ASP A 1 209 ? -16.063 11.996 12.477 1.00 95.62 209 ASP A N 1
ATOM 1615 C CA . ASP A 1 209 ? -16.015 10.751 13.254 1.00 95.62 209 ASP A CA 1
ATOM 1616 C C . ASP A 1 209 ? -16.873 10.776 14.524 1.00 95.62 209 ASP A C 1
ATOM 1618 O O . ASP A 1 209 ? -17.266 9.733 15.048 1.00 95.62 209 ASP A O 1
ATOM 1622 N N . SER A 1 210 ? -17.200 11.969 15.030 1.00 95.38 210 SER A N 1
ATOM 1623 C CA . SER A 1 210 ? -18.085 12.134 16.193 1.00 95.38 210 SER A CA 1
ATOM 1624 C C . SER A 1 210 ? -19.576 12.122 15.844 1.00 95.38 210 SER A C 1
ATOM 1626 O O . SER A 1 210 ? -20.417 12.034 16.743 1.00 95.38 210 SER A O 1
ATOM 1628 N N . SER A 1 211 ? -19.928 12.198 14.558 1.00 95.38 211 SER A N 1
ATOM 1629 C CA . SER A 1 211 ? -21.313 12.274 14.097 1.00 95.38 211 SER A CA 1
ATOM 1630 C C . SER A 1 211 ? -21.799 10.918 13.569 1.00 95.38 211 SER A C 1
ATOM 1632 O O . SER A 1 211 ? -21.266 10.419 12.579 1.00 95.38 211 SER A O 1
ATOM 1634 N N . PRO A 1 212 ? -22.885 10.337 14.118 1.00 93.12 212 PRO A N 1
ATOM 1635 C CA . PRO A 1 212 ? -23.456 9.084 13.610 1.00 93.12 212 PRO A CA 1
ATOM 1636 C C . PRO A 1 212 ? -23.959 9.157 12.160 1.00 93.12 212 PRO A C 1
ATOM 1638 O O . PRO A 1 212 ? -24.186 8.122 11.534 1.00 93.12 212 PRO A O 1
ATOM 1641 N N . ALA A 1 213 ? -24.180 10.366 11.630 1.00 91.31 213 ALA A N 1
ATOM 1642 C CA . ALA A 1 213 ? -24.589 10.559 10.242 1.00 91.31 213 ALA A CA 1
ATOM 1643 C C . ALA A 1 213 ? -23.435 10.308 9.261 1.00 91.31 213 ALA A C 1
ATOM 1645 O O . ALA A 1 213 ? -23.677 9.850 8.145 1.00 91.31 213 ALA A O 1
ATOM 1646 N N . THR A 1 214 ? -22.203 10.598 9.683 1.00 92.19 214 THR A N 1
ATOM 1647 C CA . THR A 1 214 ? -20.992 10.510 8.858 1.00 92.19 214 THR A CA 1
ATOM 1648 C C . THR A 1 214 ? -20.089 9.340 9.244 1.00 92.19 214 THR A C 1
ATOM 1650 O O . THR A 1 214 ? -19.441 8.767 8.378 1.00 92.19 214 THR A O 1
ATOM 1653 N N . PHE A 1 215 ? -20.117 8.905 10.503 1.00 95.81 215 PHE A N 1
ATOM 1654 C CA . PHE A 1 215 ? -19.374 7.746 10.991 1.00 95.81 215 PHE A CA 1
ATOM 1655 C C . PHE A 1 215 ? -20.264 6.853 11.879 1.00 95.81 215 PHE A C 1
ATOM 1657 O O . PHE A 1 215 ? -20.159 6.849 13.109 1.00 95.81 215 PHE A O 1
ATOM 1664 N N . PRO A 1 216 ? -21.219 6.108 11.289 1.00 95.31 216 PRO A N 1
ATOM 1665 C CA . PRO A 1 216 ? -22.060 5.187 12.048 1.00 95.31 216 PRO A CA 1
ATOM 1666 C C . PRO A 1 216 ? -21.239 3.994 12.561 1.00 95.31 216 PRO A C 1
ATOM 1668 O O . PRO A 1 216 ? -20.436 3.433 11.827 1.00 95.31 216 PRO A O 1
ATOM 1671 N N . LEU A 1 217 ? -21.487 3.557 13.798 1.00 96.12 217 LEU A N 1
ATOM 1672 C CA . LEU A 1 217 ? -20.805 2.406 14.420 1.00 96.12 217 LEU A CA 1
ATOM 1673 C C . LEU A 1 217 ? -21.650 1.118 14.416 1.00 96.12 217 LEU A C 1
ATOM 1675 O O . LEU A 1 217 ? -21.207 0.065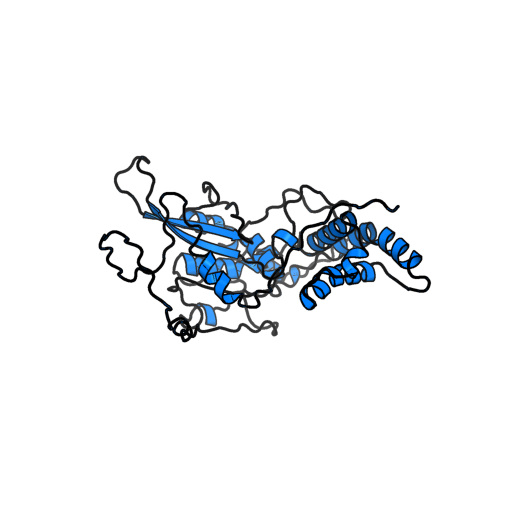 14.873 1.00 96.12 217 LEU A O 1
ATOM 1679 N N . ASP A 1 218 ? -22.888 1.186 13.930 1.00 92.31 218 ASP A N 1
ATOM 1680 C CA . ASP A 1 218 ? -23.898 0.127 14.019 1.00 92.31 218 ASP A CA 1
ATOM 1681 C C . ASP A 1 218 ? -24.166 -0.589 12.684 1.00 92.31 218 ASP A C 1
ATOM 1683 O O . ASP A 1 218 ? -25.084 -1.408 12.583 1.00 92.31 218 ASP A O 1
ATOM 1687 N N . ARG A 1 219 ? -23.370 -0.318 11.641 1.00 90.62 219 ARG A N 1
ATOM 1688 C CA . ARG A 1 219 ? -23.505 -1.001 10.348 1.00 90.62 219 ARG A CA 1
ATOM 1689 C C . ARG A 1 219 ? -22.810 -2.356 10.361 1.00 90.62 219 ARG A C 1
ATOM 1691 O O . ARG A 1 219 ? -21.803 -2.569 11.030 1.00 90.62 219 ARG A O 1
ATOM 1698 N N . THR A 1 220 ? -23.358 -3.279 9.575 1.00 90.12 220 THR A N 1
ATOM 1699 C CA . THR A 1 220 ? -22.763 -4.604 9.345 1.00 90.12 220 THR A CA 1
ATOM 1700 C C . THR A 1 220 ? -21.697 -4.573 8.250 1.00 90.12 220 THR A C 1
ATOM 1702 O O . THR A 1 220 ? -20.773 -5.375 8.279 1.00 90.12 220 THR A O 1
ATOM 1705 N N . VAL A 1 221 ? -21.833 -3.670 7.275 1.00 93.06 221 VAL A N 1
ATOM 1706 C CA . VAL A 1 221 ? -20.938 -3.563 6.118 1.00 93.06 221 VAL A CA 1
ATOM 1707 C C . VAL A 1 221 ? -20.517 -2.110 5.957 1.00 93.06 221 VAL A C 1
ATOM 1709 O O . VAL A 1 221 ? -21.368 -1.219 5.965 1.00 93.06 221 VAL A O 1
ATOM 1712 N N . TYR A 1 222 ? -19.215 -1.916 5.779 1.00 94.81 222 TYR A N 1
ATOM 1713 C CA . TYR A 1 222 ? -18.564 -0.652 5.453 1.00 94.81 222 TYR A CA 1
ATOM 1714 C C . TYR A 1 222 ? -17.767 -0.851 4.163 1.00 94.81 222 TYR A C 1
ATOM 1716 O O . TYR A 1 222 ? -17.296 -1.960 3.900 1.00 94.81 222 TYR A O 1
ATOM 1724 N N . ALA A 1 223 ? -17.655 0.194 3.350 1.00 95.56 223 ALA A N 1
ATOM 1725 C CA . ALA A 1 223 ? -16.875 0.168 2.121 1.00 95.56 223 ALA A CA 1
ATOM 1726 C C . ALA A 1 223 ? -16.242 1.542 1.905 1.00 95.56 223 ALA A C 1
ATOM 1728 O O . ALA A 1 223 ? -16.956 2.509 1.643 1.00 95.56 223 ALA A O 1
ATOM 1729 N N . ASP A 1 224 ? -14.918 1.587 2.001 1.00 95.75 224 ASP A N 1
ATOM 1730 C CA . ASP A 1 224 ? -14.107 2.779 1.787 1.00 95.75 224 ASP A CA 1
ATOM 1731 C C . ASP A 1 224 ? -13.283 2.594 0.502 1.00 95.75 224 ASP A C 1
ATOM 1733 O O . ASP A 1 224 ? -12.846 1.484 0.183 1.00 95.75 224 ASP A O 1
ATOM 1737 N N . PHE A 1 225 ? -13.096 3.673 -0.258 1.00 94.75 225 PHE A N 1
ATOM 1738 C CA . PHE A 1 225 ? -12.337 3.674 -1.510 1.00 94.75 225 PHE A CA 1
ATOM 1739 C C . PHE A 1 225 ? -11.179 4.659 -1.373 1.00 94.75 225 PHE A C 1
ATOM 1741 O O . PHE A 1 225 ? -11.402 5.812 -1.016 1.00 94.75 225 PHE A O 1
ATOM 1748 N N . ALA A 1 226 ? -9.959 4.202 -1.651 1.00 92.62 226 ALA A N 1
ATOM 1749 C CA . ALA A 1 226 ? -8.738 4.972 -1.432 1.00 92.62 226 ALA A CA 1
ATOM 1750 C C . ALA A 1 226 ? -7.681 4.689 -2.512 1.00 92.62 226 ALA A C 1
ATOM 1752 O O . ALA A 1 226 ? -7.889 3.887 -3.428 1.00 92.62 226 ALA A O 1
ATOM 1753 N N . HIS A 1 227 ? -6.534 5.354 -2.384 1.00 93.12 227 HIS A N 1
ATOM 1754 C CA . HIS A 1 227 ? -5.366 5.159 -3.237 1.00 93.12 227 HIS A CA 1
ATOM 1755 C C . HIS A 1 227 ? -4.475 4.005 -2.752 1.00 93.12 227 HIS A C 1
ATOM 1757 O O . HIS A 1 227 ? -4.467 3.652 -1.573 1.00 93.12 227 HIS A O 1
ATOM 1763 N N . ALA A 1 228 ? -3.676 3.445 -3.666 1.00 94.50 228 ALA A N 1
ATOM 1764 C CA . ALA A 1 228 ? -2.730 2.371 -3.357 1.00 94.50 228 ALA A CA 1
ATOM 1765 C C . ALA A 1 228 ? -1.744 2.758 -2.240 1.00 94.50 228 ALA A C 1
ATOM 1767 O O . ALA A 1 228 ? -1.533 1.967 -1.326 1.00 94.50 228 ALA A O 1
ATOM 1768 N N . SER A 1 229 ? -1.223 3.990 -2.257 1.00 91.75 229 SER A N 1
ATOM 1769 C CA . SER A 1 229 ? -0.307 4.513 -1.231 1.00 91.75 229 SER A CA 1
ATOM 1770 C C . SER A 1 229 ? -0.894 4.438 0.183 1.00 91.75 229 SER A C 1
ATOM 1772 O O . SER A 1 229 ? -0.223 4.025 1.125 1.00 91.75 229 SER A O 1
ATOM 1774 N N . VAL A 1 230 ? -2.183 4.750 0.327 1.00 93.12 230 VAL A N 1
ATOM 1775 C CA . VAL A 1 230 ? -2.906 4.668 1.605 1.00 93.12 230 VAL A CA 1
ATOM 1776 C C . VAL A 1 230 ? -3.065 3.223 2.043 1.00 93.12 230 VAL A C 1
ATOM 1778 O O . VAL A 1 230 ? -2.851 2.901 3.206 1.00 93.12 230 VAL A O 1
ATOM 1781 N N . MET A 1 231 ? -3.407 2.328 1.115 1.00 97.25 231 MET A N 1
ATOM 1782 C CA . MET A 1 231 ? -3.534 0.905 1.423 1.00 97.25 231 MET A CA 1
ATOM 1783 C C . MET A 1 231 ? -2.205 0.316 1.912 1.00 97.25 231 MET A C 1
ATOM 1785 O O . MET A 1 231 ? -2.212 -0.436 2.882 1.00 97.25 231 MET A O 1
ATOM 1789 N N . ILE A 1 232 ? -1.072 0.696 1.310 1.00 96.12 232 ILE A N 1
ATOM 1790 C CA . ILE A 1 232 ? 0.271 0.291 1.764 1.00 96.12 232 ILE A CA 1
ATOM 1791 C C . ILE A 1 232 ? 0.533 0.794 3.188 1.00 96.12 232 ILE A C 1
ATOM 1793 O O . ILE A 1 232 ? 0.965 0.016 4.041 1.00 96.12 232 ILE A O 1
ATOM 1797 N N . ALA A 1 233 ? 0.213 2.058 3.477 1.00 96.06 233 ALA A N 1
ATOM 1798 C CA . ALA A 1 233 ? 0.358 2.621 4.817 1.00 96.06 233 ALA A CA 1
ATOM 1799 C C . ALA A 1 233 ? -0.525 1.894 5.849 1.00 96.06 233 ALA A C 1
ATOM 1801 O O . ALA A 1 233 ? -0.051 1.535 6.928 1.00 96.06 233 ALA A O 1
ATOM 1802 N N . ILE A 1 234 ? -1.783 1.593 5.498 1.00 97.81 234 ILE A N 1
ATOM 1803 C CA . ILE A 1 234 ? -2.705 0.793 6.319 1.00 97.81 234 ILE A CA 1
ATOM 1804 C C . ILE A 1 234 ? -2.128 -0.601 6.575 1.00 97.81 234 ILE A C 1
ATOM 1806 O O . ILE A 1 234 ? -2.159 -1.072 7.711 1.00 97.81 234 ILE A O 1
ATOM 1810 N N . TYR A 1 235 ? -1.576 -1.267 5.559 1.00 97.19 235 TYR A N 1
ATOM 1811 C CA . TYR A 1 235 ? -0.931 -2.569 5.734 1.00 97.19 235 TYR A CA 1
ATOM 1812 C C . TYR A 1 235 ? 0.238 -2.492 6.719 1.00 97.19 235 TYR A C 1
ATOM 1814 O O . TYR A 1 235 ? 0.312 -3.322 7.625 1.00 97.19 235 TYR A O 1
ATOM 1822 N N . GLY A 1 236 ? 1.086 -1.466 6.608 1.00 95.38 236 GLY A N 1
ATOM 1823 C CA . GLY A 1 236 ? 2.176 -1.219 7.553 1.00 95.38 236 GLY A CA 1
ATOM 1824 C C . GLY A 1 236 ? 1.687 -0.948 8.982 1.00 95.38 236 GLY A C 1
ATOM 1825 O O . GLY A 1 236 ? 2.246 -1.482 9.942 1.00 95.38 236 GLY A O 1
ATOM 1826 N N . ALA A 1 237 ? 0.610 -0.174 9.150 1.00 96.69 237 ALA A N 1
ATOM 1827 C CA . ALA A 1 237 ? 0.004 0.098 10.457 1.00 96.69 237 ALA A CA 1
ATOM 1828 C C . ALA A 1 237 ? -0.637 -1.154 11.089 1.00 96.69 237 ALA A C 1
ATOM 1830 O O . ALA A 1 237 ? -0.541 -1.348 12.300 1.00 96.69 237 ALA A O 1
ATOM 1831 N N . LEU A 1 238 ? -1.234 -2.028 10.271 1.00 96.50 238 LEU A N 1
ATOM 1832 C CA . LEU A 1 238 ? -1.782 -3.328 10.679 1.00 96.50 238 LEU A CA 1
ATOM 1833 C C . LEU A 1 238 ? -0.699 -4.395 10.934 1.00 96.50 238 LEU A C 1
ATOM 1835 O O . LEU A 1 238 ? -1.013 -5.471 11.446 1.00 96.50 238 LEU A O 1
ATOM 1839 N N . GLY A 1 239 ? 0.560 -4.124 10.573 1.00 93.94 239 GLY A N 1
ATOM 1840 C CA . GLY A 1 239 ? 1.670 -5.075 10.681 1.00 93.94 239 GLY A CA 1
ATOM 1841 C C . GLY A 1 239 ? 1.627 -6.205 9.646 1.00 93.94 239 GLY A C 1
ATOM 1842 O O . GLY A 1 239 ? 2.133 -7.295 9.912 1.00 93.94 239 GLY A O 1
ATOM 1843 N N . LEU A 1 240 ? 0.995 -5.971 8.493 1.00 94.19 240 LEU A N 1
ATOM 1844 C CA . LEU A 1 240 ? 0.917 -6.919 7.381 1.00 94.19 240 LEU A CA 1
ATOM 1845 C C . LEU A 1 240 ? 2.132 -6.783 6.457 1.00 94.19 240 LEU A C 1
ATOM 1847 O O . LEU A 1 240 ? 2.728 -5.714 6.360 1.00 94.19 240 LEU A O 1
ATOM 1851 N N . PHE A 1 241 ? 2.449 -7.862 5.737 1.00 93.12 241 PHE A N 1
ATOM 1852 C CA . PHE A 1 241 ? 3.584 -7.939 4.803 1.00 93.12 241 PHE A CA 1
ATOM 1853 C C . PHE A 1 241 ? 4.935 -7.534 5.426 1.00 93.12 241 PHE A C 1
ATOM 1855 O O . PHE A 1 241 ? 5.635 -6.688 4.867 1.00 93.12 241 PHE A O 1
ATOM 1862 N N . PRO A 1 242 ? 5.333 -8.124 6.574 1.00 91.06 242 PRO A N 1
ATOM 1863 C CA . PRO A 1 242 ? 6.644 -7.850 7.142 1.00 91.06 242 PRO A CA 1
ATOM 1864 C C . PRO A 1 242 ? 7.736 -8.268 6.154 1.00 91.06 242 PRO A C 1
ATOM 1866 O O . PRO A 1 242 ? 7.681 -9.354 5.570 1.00 91.06 242 PRO A O 1
ATOM 1869 N N . GLN A 1 243 ? 8.729 -7.405 5.990 1.00 92.25 243 GLN A N 1
ATOM 1870 C CA . GLN A 1 243 ? 9.906 -7.635 5.166 1.00 92.25 243 GLN A CA 1
ATOM 1871 C C . GLN A 1 243 ? 11.106 -7.792 6.102 1.00 92.25 243 GLN A C 1
ATOM 1873 O O . GLN A 1 243 ? 11.452 -6.870 6.832 1.00 92.25 243 GLN A O 1
ATOM 1878 N N . GLU A 1 244 ? 11.700 -8.990 6.134 1.00 89.25 244 GLU A N 1
ATOM 1879 C CA . GLU A 1 244 ? 12.752 -9.330 7.110 1.00 89.25 244 GLU A CA 1
ATOM 1880 C C . GLU A 1 244 ? 14.053 -8.555 6.885 1.00 89.25 244 GLU A C 1
ATOM 1882 O O . GLU A 1 244 ? 14.761 -8.222 7.833 1.00 89.25 244 GLU A O 1
ATOM 1887 N N . ARG A 1 245 ? 14.385 -8.310 5.617 1.00 91.44 245 ARG A N 1
ATOM 1888 C CA . ARG A 1 245 ? 15.589 -7.600 5.183 1.00 91.44 245 ARG A CA 1
ATOM 1889 C C . ARG A 1 245 ? 15.186 -6.501 4.225 1.00 91.44 245 ARG A C 1
ATOM 1891 O O . ARG A 1 245 ? 14.395 -6.767 3.322 1.00 91.44 245 ARG A O 1
ATOM 1898 N N . ASP A 1 246 ? 15.753 -5.316 4.394 1.00 93.25 246 ASP A N 1
ATOM 1899 C CA . ASP A 1 246 ? 15.501 -4.205 3.483 1.00 93.25 246 ASP A CA 1
ATOM 1900 C C . ASP A 1 246 ? 15.743 -4.585 2.023 1.00 93.25 246 ASP A C 1
ATOM 1902 O O . ASP A 1 246 ? 16.646 -5.363 1.706 1.00 93.25 246 ASP A O 1
ATOM 1906 N N . LEU A 1 247 ? 14.923 -4.017 1.134 1.00 95.38 247 LEU A N 1
ATOM 1907 C CA . LEU A 1 247 ? 15.090 -4.199 -0.301 1.00 95.38 247 LEU A CA 1
ATOM 1908 C C . LEU A 1 247 ? 16.413 -3.568 -0.758 1.00 95.38 247 LEU A C 1
ATOM 1910 O O . LEU A 1 247 ? 16.664 -2.377 -0.536 1.00 95.38 247 LEU A O 1
ATOM 1914 N N . ASP A 1 248 ? 17.245 -4.388 -1.396 1.00 95.25 248 ASP A N 1
ATOM 1915 C CA . ASP A 1 248 ? 18.545 -4.007 -1.937 1.00 95.25 248 ASP A CA 1
ATOM 1916 C C . ASP A 1 248 ? 18.363 -3.321 -3.303 1.00 95.25 248 ASP A C 1
ATOM 1918 O O . ASP A 1 248 ? 17.899 -3.957 -4.252 1.00 95.25 248 ASP A O 1
ATOM 1922 N N . PRO A 1 249 ? 18.729 -2.040 -3.461 1.00 95.19 249 PRO A N 1
ATOM 1923 C CA . PRO A 1 249 ? 18.551 -1.339 -4.728 1.00 95.19 249 PRO A CA 1
ATOM 1924 C C . PRO A 1 249 ? 19.475 -1.856 -5.846 1.00 95.19 249 PRO A C 1
ATOM 1926 O O . PRO A 1 249 ? 19.290 -1.473 -6.996 1.00 95.19 249 PRO A O 1
ATOM 1929 N N . SER A 1 250 ? 20.459 -2.709 -5.539 1.00 96.25 250 SER A N 1
ATOM 1930 C CA . SER A 1 250 ? 21.390 -3.311 -6.501 1.00 96.25 250 SER A CA 1
ATOM 1931 C C . SER A 1 250 ? 21.001 -4.718 -6.960 1.00 96.25 250 SER A C 1
ATOM 1933 O O . SER A 1 250 ? 21.526 -5.201 -7.967 1.00 96.25 250 SER A O 1
ATOM 1935 N N . TRP A 1 251 ? 20.076 -5.378 -6.256 1.00 95.06 251 TRP A N 1
ATOM 1936 C CA . TRP A 1 251 ? 19.693 -6.757 -6.541 1.00 95.06 251 TRP A CA 1
ATOM 1937 C C . TRP A 1 251 ? 18.245 -7.058 -6.141 1.00 95.06 251 TRP A C 1
ATOM 1939 O O . TRP A 1 251 ? 17.840 -6.861 -4.997 1.00 95.06 251 TRP A O 1
ATOM 1949 N N . ALA A 1 252 ? 17.473 -7.602 -7.084 1.00 95.19 252 ALA A N 1
ATOM 1950 C CA . ALA A 1 252 ? 16.104 -8.042 -6.846 1.00 95.19 252 ALA A CA 1
ATOM 1951 C C . ALA A 1 252 ? 16.076 -9.408 -6.148 1.00 95.19 252 ALA A C 1
ATOM 1953 O O . ALA A 1 252 ? 16.198 -10.444 -6.805 1.00 95.19 252 ALA A O 1
ATOM 1954 N N . ASP A 1 253 ? 15.880 -9.418 -4.826 1.00 94.25 253 ASP A N 1
ATOM 1955 C CA . ASP A 1 253 ? 15.718 -10.668 -4.075 1.00 94.25 253 ASP A CA 1
ATOM 1956 C C . ASP A 1 253 ? 14.424 -11.390 -4.516 1.00 94.25 253 ASP A C 1
ATOM 1958 O O . ASP A 1 253 ? 13.318 -10.862 -4.319 1.00 94.25 253 ASP A O 1
ATOM 1962 N N . PRO A 1 254 ? 14.509 -12.603 -5.098 1.00 91.94 254 PRO A N 1
ATOM 1963 C CA . PRO A 1 254 ? 13.325 -13.364 -5.488 1.00 91.94 254 PRO A CA 1
ATOM 1964 C C . PRO A 1 254 ? 12.523 -13.886 -4.283 1.00 91.94 254 PRO A C 1
ATOM 1966 O O . PRO A 1 254 ? 11.384 -14.319 -4.456 1.00 91.94 254 PRO A O 1
ATOM 1969 N N . GLN A 1 255 ? 13.093 -13.869 -3.072 1.00 92.75 255 GLN A N 1
ATOM 1970 C CA . GLN A 1 255 ? 12.448 -14.301 -1.829 1.00 92.75 255 GLN A CA 1
ATOM 1971 C C . GLN A 1 255 ? 11.851 -13.146 -1.014 1.00 92.75 255 GLN A C 1
ATOM 1973 O O . GLN A 1 255 ? 11.351 -13.384 0.087 1.00 92.75 255 GLN A O 1
ATOM 1978 N N . ARG A 1 256 ? 11.875 -11.906 -1.525 1.00 94.81 256 ARG A N 1
ATOM 1979 C CA . ARG A 1 256 ? 11.247 -10.764 -0.846 1.00 94.81 256 ARG A CA 1
ATOM 1980 C C . ARG A 1 256 ? 9.753 -11.007 -0.606 1.00 94.81 256 ARG A C 1
ATOM 1982 O O . ARG A 1 256 ? 9.054 -11.593 -1.438 1.00 94.81 256 ARG A O 1
ATOM 1989 N N . SER A 1 257 ? 9.258 -10.543 0.532 1.00 92.69 257 SER A N 1
ATOM 1990 C CA . SER A 1 257 ? 7.841 -10.620 0.892 1.00 92.69 257 SER A CA 1
ATOM 1991 C C . SER A 1 257 ? 7.076 -9.367 0.467 1.00 92.69 257 SER A C 1
ATOM 1993 O O . SER A 1 257 ? 5.888 -9.469 0.149 1.00 92.69 257 SER A O 1
ATOM 1995 N N . PHE A 1 258 ? 7.744 -8.211 0.402 1.00 95.25 258 PHE A N 1
ATOM 1996 C CA . PHE A 1 258 ? 7.182 -6.977 -0.133 1.00 95.25 258 PHE A CA 1
ATOM 1997 C C . PHE A 1 258 ? 7.135 -7.043 -1.663 1.00 95.25 258 PHE A C 1
ATOM 1999 O O . PHE A 1 258 ? 8.146 -6.872 -2.342 1.00 95.25 258 PHE A O 1
ATOM 2006 N N . VAL A 1 259 ? 5.946 -7.340 -2.190 1.00 96.31 259 VAL A N 1
ATOM 2007 C CA . VAL A 1 259 ? 5.663 -7.401 -3.629 1.00 96.31 259 VAL A CA 1
ATOM 2008 C C . VAL A 1 259 ? 4.393 -6.606 -3.894 1.00 96.31 259 VAL A C 1
ATOM 2010 O O . VAL A 1 259 ? 3.276 -7.075 -3.637 1.00 96.31 259 VAL A O 1
ATOM 2013 N N . LEU A 1 260 ? 4.557 -5.401 -4.423 1.00 95.81 260 LEU A N 1
ATOM 2014 C CA . LEU A 1 260 ? 3.516 -4.399 -4.602 1.00 95.81 260 LEU A CA 1
ATOM 2015 C C . LEU A 1 260 ? 2.354 -4.932 -5.445 1.00 95.81 260 LEU A C 1
ATOM 2017 O O . LEU A 1 260 ? 1.188 -4.752 -5.086 1.00 95.81 260 LEU A O 1
ATOM 2021 N N . ALA A 1 261 ? 2.658 -5.696 -6.499 1.00 95.25 261 ALA A N 1
ATOM 2022 C CA . ALA A 1 261 ? 1.665 -6.327 -7.370 1.00 95.25 261 ALA A CA 1
ATOM 2023 C C . A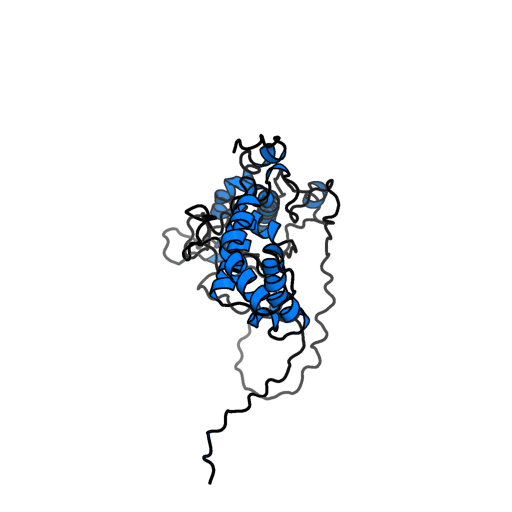LA A 1 261 ? 0.722 -7.304 -6.633 1.00 95.25 261 ALA A C 1
ATOM 2025 O O . ALA A 1 261 ? -0.411 -7.520 -7.069 1.00 95.25 261 ALA A O 1
ATOM 2026 N N . LYS A 1 262 ? 1.153 -7.884 -5.501 1.00 95.81 262 LYS A N 1
ATOM 2027 C CA . LYS A 1 262 ? 0.317 -8.749 -4.644 1.00 95.81 262 LYS A CA 1
ATOM 2028 C C . LYS A 1 262 ? -0.459 -7.961 -3.589 1.00 95.81 262 LYS A C 1
ATOM 2030 O O . LYS A 1 262 ? -1.488 -8.440 -3.110 1.00 95.81 262 LYS A O 1
ATOM 2035 N N . MET A 1 263 ? 0.019 -6.774 -3.231 1.00 97.06 263 MET A N 1
ATOM 2036 C CA . MET A 1 263 ? -0.532 -5.934 -2.167 1.00 97.06 263 MET A CA 1
ATOM 2037 C C . MET A 1 263 ? -1.616 -4.991 -2.698 1.00 97.06 263 MET A C 1
ATOM 2039 O O . MET A 1 263 ? -2.737 -4.966 -2.177 1.00 97.06 263 MET A O 1
ATOM 2043 N N . VAL A 1 264 ? -1.301 -4.247 -3.759 1.00 97.50 264 VAL A N 1
ATOM 2044 C CA . VAL A 1 264 ? -2.130 -3.164 -4.306 1.00 97.50 264 VAL A CA 1
ATOM 2045 C C . VAL A 1 264 ? -2.254 -3.207 -5.842 1.00 97.50 264 VAL A C 1
ATOM 2047 O O . VAL A 1 264 ? -1.990 -2.211 -6.515 1.00 97.50 264 VAL A O 1
ATOM 2050 N N . PRO A 1 265 ? -2.689 -4.334 -6.446 1.00 96.06 265 PRO A N 1
ATOM 2051 C CA . PRO A 1 265 ? -3.049 -4.341 -7.864 1.00 96.06 265 PRO A CA 1
ATOM 2052 C C . PRO A 1 265 ? -4.222 -3.384 -8.147 1.00 96.06 265 PRO A C 1
ATOM 2054 O O . PRO A 1 265 ? -4.921 -2.932 -7.236 1.00 96.06 265 PRO A O 1
ATOM 2057 N N . TYR A 1 266 ? -4.521 -3.120 -9.421 1.00 92.38 266 TYR A N 1
ATOM 2058 C CA . TYR A 1 266 ? -5.764 -2.421 -9.760 1.00 92.38 266 TYR A CA 1
ATOM 2059 C C . TYR A 1 266 ? -6.981 -3.138 -9.156 1.00 92.38 266 TYR A C 1
ATOM 2061 O O . TYR A 1 266 ? -7.109 -4.360 -9.254 1.00 92.38 266 TYR A O 1
ATOM 2069 N N . ALA A 1 267 ? -7.875 -2.359 -8.538 1.00 94.38 267 ALA A N 1
ATOM 2070 C CA . ALA A 1 267 ? -9.008 -2.861 -7.756 1.00 94.38 267 ALA A CA 1
ATOM 2071 C C . ALA A 1 267 ? -8.601 -3.789 -6.589 1.00 94.38 267 ALA A C 1
ATOM 2073 O O . ALA A 1 267 ? -9.305 -4.755 -6.269 1.00 94.38 267 ALA A O 1
ATOM 2074 N N . ALA A 1 268 ? -7.462 -3.498 -5.952 1.00 97.56 268 ALA A N 1
ATOM 2075 C CA . ALA A 1 268 ? -7.070 -4.128 -4.700 1.00 97.56 268 ALA A CA 1
ATOM 2076 C C . ALA A 1 268 ? -8.179 -4.030 -3.649 1.00 97.56 268 ALA A C 1
ATOM 2078 O O . ALA A 1 268 ? -8.937 -3.060 -3.603 1.00 97.56 268 ALA A O 1
ATOM 2079 N N . ARG A 1 269 ? -8.258 -5.041 -2.781 1.00 97.25 269 ARG A N 1
ATOM 2080 C CA . ARG A 1 269 ? -9.190 -5.044 -1.650 1.00 97.25 269 ARG A CA 1
ATOM 2081 C C . ARG A 1 269 ? -8.529 -5.537 -0.377 1.00 97.25 269 ARG A C 1
ATOM 2083 O O . ARG A 1 269 ? -7.887 -6.587 -0.374 1.00 97.25 269 ARG A O 1
ATOM 2090 N N . LEU A 1 270 ? -8.782 -4.795 0.693 1.00 98.00 270 LEU A N 1
ATOM 2091 C CA . LEU A 1 270 ? -8.558 -5.174 2.078 1.00 98.00 270 LEU A CA 1
ATOM 2092 C C . LEU A 1 270 ? -9.923 -5.473 2.697 1.00 98.00 270 LEU A C 1
ATOM 2094 O O . LEU A 1 270 ? -10.801 -4.614 2.701 1.00 98.00 270 LEU A O 1
ATOM 2098 N N . VAL A 1 271 ? -10.115 -6.687 3.202 1.00 98.19 271 VAL A N 1
ATOM 2099 C CA . VAL A 1 271 ? -11.372 -7.111 3.823 1.00 98.19 271 VAL A CA 1
ATOM 2100 C C . VAL A 1 271 ? -11.089 -7.554 5.248 1.00 98.19 271 VAL A C 1
ATOM 2102 O O . VAL A 1 271 ? -10.418 -8.561 5.465 1.00 98.19 271 VAL A O 1
ATOM 2105 N N . THR A 1 272 ? -11.640 -6.820 6.211 1.00 97.81 272 THR A N 1
ATOM 2106 C CA . THR A 1 272 ? -11.638 -7.204 7.623 1.00 97.81 272 THR A CA 1
ATOM 2107 C C . THR A 1 272 ? -12.997 -7.783 7.975 1.00 97.81 272 THR A C 1
ATOM 2109 O O . THR A 1 272 ? -14.022 -7.119 7.828 1.00 97.81 272 THR A O 1
ATOM 2112 N N . GLU A 1 273 ? -13.016 -9.017 8.460 1.00 96.50 273 GLU A N 1
ATOM 2113 C CA . GLU A 1 273 ? -14.248 -9.684 8.864 1.00 96.50 273 GLU A CA 1
ATOM 2114 C C . GLU A 1 273 ? -14.274 -9.892 10.370 1.00 96.50 273 GLU A C 1
ATOM 2116 O O . GLU A 1 273 ? -13.318 -10.413 10.944 1.00 96.50 273 GLU A O 1
ATOM 2121 N N . LYS A 1 274 ? -15.405 -9.543 10.988 1.00 94.38 274 LYS A N 1
ATOM 2122 C CA . LYS A 1 274 ? -15.734 -9.887 12.369 1.00 94.38 274 LYS A CA 1
ATOM 2123 C C . LYS A 1 274 ? -16.724 -11.052 12.378 1.00 94.38 274 LYS A C 1
ATOM 2125 O O . LYS A 1 274 ? -17.742 -11.015 11.686 1.00 94.38 274 LYS A O 1
ATOM 2130 N N . MET A 1 275 ? -16.439 -12.082 13.162 1.00 91.88 275 MET A N 1
ATOM 2131 C CA . MET A 1 275 ? -17.258 -13.292 13.256 1.00 91.88 275 MET A CA 1
ATOM 2132 C C . MET A 1 275 ? -17.464 -13.725 14.702 1.00 91.88 275 MET A C 1
ATOM 2134 O O . MET A 1 275 ? -16.665 -13.409 15.576 1.00 91.88 275 MET A O 1
ATOM 2138 N N . GLU A 1 276 ? -18.533 -14.476 14.940 1.00 89.62 276 GLU A N 1
ATOM 2139 C CA . GLU A 1 276 ? -18.812 -15.104 16.229 1.00 89.62 276 GLU A CA 1
ATOM 2140 C C . GLU A 1 276 ? -18.594 -16.609 16.061 1.00 89.62 276 GLU A C 1
ATOM 2142 O O . GLU A 1 276 ? -19.241 -17.259 15.228 1.00 89.62 276 GLU A O 1
ATOM 2147 N N . CYS A 1 277 ? -17.653 -17.163 16.820 1.00 81.00 277 CYS A N 1
ATOM 2148 C CA . CYS A 1 277 ? -17.389 -18.596 16.819 1.00 81.00 277 CYS A CA 1
ATOM 2149 C C . CYS A 1 277 ? -17.806 -19.189 18.160 1.00 81.00 277 CYS A C 1
ATOM 2151 O O . CYS A 1 277 ? -17.650 -18.579 19.220 1.00 81.00 277 CYS A O 1
ATOM 2153 N N . ARG A 1 278 ? -18.352 -20.404 18.113 1.00 73.56 278 ARG A N 1
ATOM 2154 C CA . ARG A 1 278 ? -18.581 -21.194 19.323 1.00 73.56 278 ARG A CA 1
ATOM 2155 C C . ARG A 1 278 ? -17.282 -21.916 19.656 1.00 73.56 278 ARG A C 1
ATOM 2157 O O . ARG A 1 278 ? -16.730 -22.572 18.774 1.00 73.56 278 ARG A O 1
ATOM 2164 N N . GLY A 1 279 ? -16.813 -21.799 20.899 1.00 58.25 279 GLY A N 1
ATOM 2165 C CA . GLY A 1 279 ? -15.647 -22.549 21.367 1.00 58.25 279 GLY A CA 1
ATOM 2166 C C . GLY A 1 279 ? -15.784 -24.046 21.065 1.00 58.25 279 GLY A C 1
ATOM 2167 O O . GLY A 1 279 ? -16.887 -24.602 21.120 1.00 58.25 279 GLY A O 1
ATOM 2168 N N . ALA A 1 280 ? -14.673 -24.692 20.707 1.00 46.81 280 ALA A N 1
ATOM 2169 C CA . ALA A 1 280 ? -14.658 -26.131 20.483 1.00 46.81 280 ALA A CA 1
ATOM 2170 C C . ALA A 1 280 ? -15.064 -26.857 21.783 1.00 46.81 280 ALA A C 1
ATOM 2172 O O . ALA A 1 280 ? -14.559 -26.513 22.854 1.00 46.81 280 ALA A O 1
ATOM 2173 N N . PRO A 1 281 ? -15.959 -27.859 21.733 1.00 39.34 281 PRO A N 1
ATOM 2174 C CA . PRO A 1 281 ? -16.276 -28.654 22.913 1.00 39.34 281 PRO A CA 1
ATOM 2175 C C . PRO A 1 281 ? -15.007 -29.381 23.388 1.00 39.34 281 PRO A C 1
ATOM 2177 O O . PRO A 1 281 ? -14.509 -30.261 22.692 1.00 39.34 281 PRO A O 1
ATOM 2180 N N . GLY A 1 282 ? -14.471 -29.000 24.554 1.00 45.00 282 GLY A N 1
ATOM 2181 C CA . GLY A 1 282 ? -13.308 -29.663 25.164 1.00 45.00 282 GLY A CA 1
ATOM 2182 C C . GLY A 1 282 ? -12.228 -28.747 25.749 1.00 45.00 282 GLY A C 1
ATOM 2183 O O . GLY A 1 282 ? -11.369 -29.241 26.476 1.00 45.00 282 GLY A O 1
ATOM 2184 N N . SER A 1 283 ? -12.262 -27.432 25.511 1.00 45.75 283 SER A N 1
ATOM 2185 C CA . SER A 1 283 ? -11.470 -26.484 26.307 1.00 45.75 283 SER A CA 1
ATOM 2186 C C . SER A 1 283 ? -12.116 -26.351 27.687 1.00 45.75 283 SER A C 1
ATOM 2188 O O . SER A 1 283 ? -13.214 -25.818 27.811 1.00 45.75 283 SER A O 1
ATOM 2190 N N . ALA A 1 284 ? -11.471 -26.943 28.693 1.00 42.72 284 ALA A N 1
ATOM 2191 C CA . ALA A 1 284 ? -11.981 -27.130 30.046 1.00 42.72 284 ALA A CA 1
ATOM 2192 C C . ALA A 1 284 ? -12.497 -25.828 30.689 1.00 42.72 284 ALA A C 1
ATOM 2194 O O . ALA A 1 284 ? -11.722 -24.929 31.006 1.00 42.72 284 ALA A O 1
ATOM 2195 N N . GLY A 1 285 ? -13.811 -25.772 30.901 1.00 44.41 285 GLY A N 1
ATOM 2196 C CA . GLY A 1 285 ? -14.524 -24.697 31.585 1.00 44.41 285 GLY A CA 1
ATOM 2197 C C . GLY A 1 285 ? -15.982 -24.684 31.136 1.00 44.41 285 GLY A C 1
ATOM 2198 O O . GLY A 1 285 ? -16.270 -24.620 29.947 1.00 44.41 285 GLY A O 1
ATOM 2199 N N . GLU A 1 286 ? -16.910 -24.843 32.071 1.00 41.50 286 GLU A N 1
ATOM 2200 C CA . GLU A 1 286 ? -18.348 -24.868 31.815 1.00 41.50 286 GLU A CA 1
ATOM 2201 C C . GLU A 1 286 ? -18.826 -23.578 31.122 1.00 41.50 286 GLU A C 1
ATOM 2203 O O . GLU A 1 286 ? -18.583 -22.477 31.605 1.00 41.50 286 GLU A O 1
ATOM 2208 N N . GLY A 1 287 ? -19.543 -23.733 30.003 1.00 50.84 287 GLY A N 1
ATOM 2209 C CA . GLY A 1 287 ? -20.111 -22.639 29.211 1.00 50.84 287 GLY A CA 1
ATOM 2210 C C . GLY A 1 287 ? -19.441 -22.511 27.843 1.00 50.84 287 GLY A C 1
ATOM 2211 O O . GLY A 1 287 ? -18.263 -22.199 27.735 1.00 50.84 287 GLY A O 1
ATOM 2212 N N . VAL A 1 288 ? -20.194 -22.740 26.761 1.00 54.47 288 VAL A N 1
ATOM 2213 C CA . VAL A 1 288 ? -19.733 -22.393 25.406 1.00 54.47 288 VAL A CA 1
ATOM 2214 C C . VAL A 1 288 ? -19.746 -20.868 25.307 1.00 54.47 288 VAL A C 1
ATOM 2216 O O . VAL A 1 288 ? -20.747 -20.286 24.884 1.00 54.47 288 VAL A O 1
ATOM 2219 N N . GLU A 1 289 ? -18.677 -20.210 25.753 1.00 61.19 289 GLU A N 1
ATOM 2220 C CA . GLU A 1 289 ? -18.538 -18.771 25.562 1.00 61.19 289 GLU A CA 1
ATOM 2221 C C . GLU A 1 289 ? -18.474 -18.476 24.061 1.00 61.19 289 GLU A C 1
ATOM 2223 O O . GLU A 1 289 ? -17.709 -19.069 23.293 1.00 61.19 289 GLU A O 1
ATOM 2228 N N . ARG A 1 290 ? -19.368 -17.587 23.626 1.00 74.12 290 ARG A N 1
ATOM 2229 C CA . ARG A 1 290 ? -19.322 -16.992 22.295 1.00 74.12 290 ARG A CA 1
ATOM 2230 C C . ARG A 1 290 ? -18.227 -15.946 22.333 1.00 74.12 290 ARG A C 1
ATOM 2232 O O . ARG A 1 290 ? -18.355 -14.963 23.057 1.00 74.12 290 ARG A O 1
ATOM 2239 N N . ALA A 1 291 ? -17.178 -16.166 21.558 1.00 84.06 291 ALA A N 1
ATOM 2240 C CA . ALA A 1 291 ? -16.113 -15.196 21.393 1.00 84.06 291 ALA A CA 1
ATOM 2241 C C . ALA A 1 291 ? -16.210 -14.552 20.008 1.00 84.06 291 ALA A C 1
ATOM 2243 O O . ALA A 1 291 ? -16.598 -15.186 19.018 1.00 84.06 291 ALA A O 1
ATOM 2244 N N . GLU A 1 292 ? -15.881 -13.265 19.961 1.00 91.56 292 GLU A N 1
ATOM 2245 C CA . GLU A 1 292 ? -15.771 -12.515 18.719 1.00 91.56 292 GLU A CA 1
ATOM 2246 C C . GLU A 1 292 ? -14.348 -12.643 18.187 1.00 91.56 292 GLU A C 1
ATOM 2248 O O . GLU A 1 292 ? -13.375 -12.491 18.927 1.00 91.56 292 GLU A O 1
ATOM 2253 N N . TYR A 1 293 ? -14.234 -12.897 16.891 1.00 93.12 293 TYR A N 1
ATOM 2254 C CA . TYR A 1 293 ? -12.970 -13.067 16.198 1.00 93.12 293 TYR A CA 1
ATOM 2255 C C . TYR A 1 293 ? -12.887 -12.130 15.002 1.00 93.12 293 TYR A C 1
ATOM 2257 O O . TYR A 1 293 ? -13.905 -11.744 14.425 1.00 93.12 293 TYR A O 1
ATOM 2265 N N . VAL A 1 294 ? -11.662 -11.797 14.622 1.00 95.06 294 VAL A N 1
ATOM 2266 C CA . VAL A 1 294 ? -11.320 -10.976 13.470 1.00 95.06 294 VAL A CA 1
ATOM 2267 C C . VAL A 1 294 ? -10.360 -11.744 12.578 1.00 95.06 294 VAL A C 1
ATOM 2269 O O . VAL A 1 294 ? -9.465 -12.440 13.061 1.00 95.06 294 VAL A O 1
ATOM 2272 N N . ARG A 1 295 ? -10.537 -11.592 11.270 1.00 95.12 295 ARG A N 1
ATOM 2273 C CA . ARG A 1 295 ? -9.549 -11.986 10.265 1.00 95.12 295 ARG A CA 1
ATOM 2274 C C . ARG A 1 295 ? -9.432 -10.916 9.195 1.00 95.12 295 ARG A C 1
ATOM 2276 O O . ARG A 1 295 ? -10.386 -10.169 8.966 1.00 95.12 295 ARG A O 1
ATOM 2283 N N . ILE A 1 296 ? -8.286 -10.880 8.528 1.00 96.75 296 ILE A N 1
ATOM 2284 C CA . ILE A 1 296 ? -8.008 -9.931 7.453 1.00 96.75 296 ILE A CA 1
ATOM 2285 C C . ILE A 1 296 ? -7.623 -10.695 6.192 1.00 96.75 296 ILE A C 1
ATOM 2287 O O . ILE A 1 296 ? -6.822 -11.628 6.231 1.00 96.75 296 ILE A O 1
ATOM 2291 N N . MET A 1 297 ? -8.187 -10.280 5.064 1.00 96.88 297 MET A N 1
ATOM 2292 C CA . MET A 1 297 ? -7.823 -10.770 3.743 1.00 96.88 297 MET A CA 1
ATOM 2293 C C . MET A 1 297 ? -7.375 -9.609 2.867 1.00 96.88 297 MET A C 1
ATOM 2295 O O . MET A 1 297 ? -8.041 -8.576 2.807 1.00 96.88 297 MET A O 1
ATOM 2299 N N . VAL A 1 298 ? -6.282 -9.808 2.141 1.00 97.50 298 VAL A N 1
ATOM 2300 C CA . VAL A 1 298 ? -5.809 -8.886 1.108 1.00 97.50 298 VAL A CA 1
ATOM 2301 C C . VAL A 1 298 ? -5.856 -9.625 -0.215 1.00 97.50 298 VAL A C 1
ATOM 2303 O O . VAL A 1 298 ? -5.258 -10.689 -0.355 1.00 97.50 298 VAL A O 1
ATOM 2306 N N . ASN A 1 299 ? -6.617 -9.096 -1.172 1.00 97.44 299 ASN A N 1
ATOM 2307 C CA . ASN A 1 299 ? -6.793 -9.698 -2.497 1.00 97.44 299 ASN A CA 1
ATOM 2308 C C . ASN A 1 299 ? -7.207 -11.184 -2.446 1.00 97.44 299 ASN A C 1
ATOM 2310 O O . ASN A 1 299 ? -6.714 -12.011 -3.208 1.00 97.44 299 ASN A O 1
ATOM 2314 N N . ASP A 1 300 ? -8.140 -11.501 -1.542 1.00 95.62 300 ASP A N 1
ATOM 2315 C CA . ASP A 1 300 ? -8.664 -12.842 -1.222 1.00 95.62 300 ASP A CA 1
ATOM 2316 C C . ASP A 1 300 ? -7.674 -13.791 -0.517 1.00 95.62 300 ASP A C 1
ATOM 2318 O O . ASP A 1 300 ? -8.034 -14.931 -0.214 1.00 95.62 300 ASP A O 1
ATOM 2322 N N . ALA A 1 301 ? -6.453 -13.345 -0.213 1.00 93.88 301 ALA A N 1
ATOM 2323 C CA . ALA A 1 301 ? -5.485 -14.107 0.567 1.00 93.88 301 ALA A CA 1
ATOM 2324 C C . ALA A 1 301 ? -5.592 -13.764 2.057 1.00 93.88 301 ALA A C 1
ATOM 2326 O O . ALA A 1 301 ? -5.479 -12.596 2.440 1.00 93.88 301 ALA A O 1
ATOM 2327 N N . MET A 1 302 ? -5.777 -14.790 2.895 1.00 93.19 302 MET A N 1
ATOM 2328 C CA . MET A 1 302 ? -5.755 -14.652 4.354 1.00 93.19 302 MET A CA 1
ATOM 2329 C C . MET A 1 302 ? -4.399 -14.132 4.816 1.00 93.19 302 MET A C 1
ATOM 2331 O O . MET A 1 302 ? -3.369 -14.667 4.408 1.00 93.19 302 MET A O 1
ATOM 2335 N N . GLN A 1 303 ? -4.411 -13.121 5.678 1.00 93.00 303 GLN A N 1
ATOM 2336 C CA . GLN A 1 303 ? -3.195 -12.543 6.228 1.00 93.00 303 GLN A CA 1
ATOM 2337 C C . GLN A 1 303 ? -2.916 -13.074 7.639 1.00 93.00 303 GLN A C 1
ATOM 2339 O O . GLN A 1 303 ? -3.851 -13.212 8.435 1.00 93.00 303 GLN A O 1
ATOM 2344 N N . PRO A 1 304 ? -1.649 -13.372 7.976 1.00 90.50 304 PRO A N 1
ATOM 2345 C CA . PRO A 1 304 ? -1.267 -13.660 9.351 1.00 90.50 304 PRO A CA 1
ATOM 2346 C C . PRO A 1 304 ? -1.408 -12.393 10.206 1.00 90.50 304 PRO A C 1
ATOM 2348 O O . PRO A 1 304 ? -1.112 -11.292 9.749 1.00 90.50 304 PRO A O 1
ATOM 2351 N N . LEU A 1 305 ? -1.856 -12.553 11.453 1.00 89.38 305 LEU A N 1
ATOM 2352 C CA . LEU A 1 305 ? -2.043 -11.454 12.402 1.00 89.38 305 LEU A CA 1
ATOM 2353 C C . LEU A 1 305 ? -1.206 -11.688 13.665 1.00 89.38 305 LEU A C 1
ATOM 2355 O O . LEU A 1 305 ? -1.157 -12.802 14.189 1.00 89.38 305 LEU A O 1
ATOM 2359 N N . ASN A 1 306 ? -0.621 -10.622 14.213 1.00 83.69 306 ASN A N 1
ATOM 2360 C CA . ASN A 1 306 ? 0.325 -10.672 15.341 1.00 83.69 306 ASN A CA 1
ATOM 2361 C C . ASN A 1 306 ? -0.326 -10.892 16.727 1.00 83.69 306 ASN A C 1
ATOM 2363 O O . ASN A 1 306 ? 0.291 -10.656 17.760 1.00 83.69 306 ASN A O 1
ATOM 2367 N N . CYS A 1 307 ? -1.574 -11.357 16.775 1.00 82.81 307 CYS A N 1
ATOM 2368 C CA . CYS A 1 307 ? -2.378 -11.517 17.995 1.00 82.81 307 CYS A CA 1
ATOM 2369 C C . CYS A 1 307 ? -2.444 -12.965 18.518 1.00 82.81 307 CYS A C 1
ATOM 2371 O O . CYS A 1 307 ? -3.319 -13.302 19.321 1.00 82.81 307 CYS A O 1
ATOM 2373 N N . GLY A 1 308 ? -1.519 -13.829 18.080 1.00 65.81 308 GLY A N 1
ATOM 2374 C CA . GLY A 1 308 ? -1.404 -15.212 18.563 1.00 65.81 308 GLY A CA 1
ATOM 2375 C C . GLY A 1 308 ? -2.578 -16.109 18.155 1.00 65.81 308 GLY A C 1
ATOM 2376 O O . GLY A 1 308 ? -2.960 -17.009 18.904 1.00 65.81 308 GLY A O 1
ATOM 2377 N N . GLY A 1 309 ? -3.191 -15.816 17.007 1.00 64.69 309 GLY A N 1
ATOM 2378 C CA . GLY A 1 309 ? -4.279 -16.592 16.419 1.00 64.69 309 GLY A CA 1
ATOM 2379 C C . GLY A 1 309 ? -3.803 -17.852 15.692 1.00 64.69 309 GLY A C 1
ATOM 2380 O O . GLY A 1 309 ? -2.665 -17.922 15.234 1.00 64.69 309 GLY A O 1
ATOM 2381 N N . VAL A 1 310 ? -4.692 -18.836 15.549 1.00 66.62 310 VAL A N 1
ATOM 2382 C CA . VAL A 1 310 ? -4.486 -20.003 14.673 1.00 66.62 310 VAL A CA 1
ATOM 2383 C C . VAL A 1 310 ? -5.061 -19.658 13.294 1.00 66.62 310 VAL A C 1
ATOM 2385 O O . VAL A 1 310 ? -6.130 -19.055 13.210 1.00 66.62 310 VAL A O 1
ATOM 2388 N N . ASP A 1 311 ? -4.346 -19.991 12.218 1.00 72.88 311 ASP A N 1
ATOM 2389 C CA . ASP A 1 311 ? -4.788 -19.809 10.822 1.00 72.88 311 ASP A CA 1
ATOM 2390 C C . ASP A 1 311 ? -5.190 -18.368 10.423 1.00 72.88 311 ASP A C 1
ATOM 2392 O O . ASP A 1 311 ? -6.059 -18.162 9.573 1.00 72.88 311 ASP A O 1
ATOM 2396 N N . GLY A 1 312 ? -4.569 -17.345 11.025 1.00 81.38 312 GLY A N 1
ATOM 2397 C CA . GLY A 1 312 ? -4.835 -15.932 10.696 1.00 81.38 312 GLY A CA 1
ATOM 2398 C C . GLY A 1 312 ? -6.139 -15.370 11.283 1.00 81.38 312 GLY A C 1
ATOM 2399 O O . GLY A 1 312 ? -6.588 -14.298 10.878 1.00 81.38 312 GLY A O 1
ATOM 2400 N N . ILE A 1 313 ? -6.750 -16.074 12.243 1.00 89.69 313 ILE A N 1
ATOM 2401 C CA . ILE A 1 313 ? -7.953 -15.638 12.962 1.00 89.69 313 ILE A CA 1
ATOM 2402 C C . ILE A 1 313 ? -7.590 -15.303 14.411 1.00 89.69 313 ILE A C 1
ATOM 2404 O O . ILE A 1 313 ? -7.059 -16.146 15.134 1.00 89.69 313 ILE A O 1
ATOM 2408 N N . CYS A 1 314 ? -7.929 -14.098 14.867 1.00 90.19 314 CYS A N 1
ATOM 2409 C CA . CYS A 1 314 ? -7.656 -13.639 16.228 1.00 90.19 314 CYS A CA 1
ATOM 2410 C C . CYS A 1 314 ? -8.921 -13.323 17.008 1.00 90.19 314 CYS A C 1
ATOM 2412 O O . CYS A 1 314 ? -9.854 -12.744 16.469 1.00 90.19 314 CYS A O 1
ATOM 2414 N N . GLU A 1 315 ? -8.930 -13.627 18.305 1.00 92.00 315 GLU A N 1
ATOM 2415 C CA . GLU A 1 315 ? -9.928 -13.080 19.231 1.00 92.00 315 GLU A CA 1
ATOM 2416 C C . GLU A 1 315 ? -9.898 -11.542 19.159 1.00 92.00 315 GLU A C 1
ATOM 2418 O O . GLU A 1 315 ? -8.817 -10.946 19.195 1.00 92.00 315 GLU A O 1
ATOM 2423 N N . LEU A 1 316 ? -11.064 -10.894 19.067 1.00 94.06 316 LEU A N 1
ATOM 2424 C CA . LEU A 1 316 ? -11.180 -9.448 18.849 1.00 94.06 316 LEU A CA 1
ATOM 2425 C C . LEU A 1 316 ? -10.378 -8.649 19.881 1.00 94.06 316 LEU A C 1
ATOM 2427 O O . LEU A 1 316 ? -9.673 -7.713 19.518 1.00 94.06 316 LEU A O 1
ATOM 2431 N N . ARG A 1 317 ? -10.440 -9.039 21.159 1.00 93.50 317 ARG A N 1
ATOM 2432 C CA . ARG A 1 317 ? -9.692 -8.366 22.228 1.00 93.50 317 ARG A CA 1
ATOM 2433 C C . ARG A 1 317 ? -8.183 -8.404 21.974 1.00 93.50 317 ARG A C 1
ATOM 2435 O O . ARG A 1 317 ? -7.534 -7.366 22.041 1.00 93.50 317 ARG A O 1
ATOM 2442 N N . LYS A 1 318 ? -7.640 -9.571 21.610 1.00 93.94 318 LYS A N 1
ATOM 2443 C CA . LYS A 1 318 ? -6.213 -9.732 21.287 1.00 93.94 318 LYS A CA 1
ATOM 2444 C C . LYS A 1 318 ? -5.823 -8.968 20.025 1.00 93.94 318 LYS A C 1
ATOM 2446 O O . LYS A 1 318 ? -4.733 -8.413 19.967 1.00 93.94 318 LYS A O 1
ATOM 2451 N N . PHE A 1 319 ? -6.710 -8.908 19.029 1.00 95.56 319 PHE A N 1
ATOM 2452 C CA . PHE A 1 319 ? -6.496 -8.084 17.840 1.00 95.56 319 PHE A CA 1
ATOM 2453 C C . PHE A 1 319 ? -6.379 -6.596 18.214 1.00 95.56 319 PHE A C 1
ATOM 2455 O O . PHE A 1 319 ? -5.379 -5.965 17.882 1.00 95.56 319 PHE A O 1
ATOM 2462 N N . VAL A 1 320 ? -7.324 -6.060 18.995 1.00 96.81 320 VAL A N 1
ATOM 2463 C CA . VAL A 1 320 ? -7.299 -4.666 19.488 1.00 96.81 320 VAL A CA 1
ATOM 2464 C C . VAL A 1 320 ? -6.058 -4.381 20.350 1.00 96.81 320 VAL A C 1
ATOM 2466 O O . VAL A 1 320 ? -5.503 -3.284 20.297 1.00 96.81 320 VAL A O 1
ATOM 2469 N N . GLU A 1 321 ? -5.607 -5.344 21.156 1.00 95.75 321 GLU A N 1
ATOM 2470 C CA . GLU A 1 321 ? -4.358 -5.247 21.927 1.00 95.75 321 GLU A CA 1
ATOM 2471 C C . GLU A 1 321 ? -3.122 -5.221 21.020 1.00 95.75 321 GLU A C 1
ATOM 2473 O O . GLU A 1 321 ? -2.223 -4.418 21.249 1.00 95.75 321 GLU A O 1
ATOM 2478 N N . SER A 1 322 ? -3.096 -6.034 19.960 1.00 95.50 322 SER A N 1
ATOM 2479 C CA . SER A 1 322 ? -1.970 -6.078 19.018 1.00 95.50 322 SER A CA 1
ATOM 2480 C C . SER A 1 322 ? -1.810 -4.806 18.181 1.00 95.50 322 SER A C 1
ATOM 2482 O O . SER A 1 322 ? -0.702 -4.512 17.741 1.00 95.50 322 SER A O 1
ATOM 2484 N N . MET A 1 323 ? -2.873 -4.009 18.014 1.00 97.06 323 MET A N 1
ATOM 2485 C CA . MET A 1 323 ? -2.844 -2.714 17.313 1.00 97.06 323 MET A CA 1
ATOM 2486 C C . MET A 1 323 ? -2.293 -1.574 18.190 1.00 97.06 323 MET A C 1
ATOM 2488 O O . MET A 1 323 ? -2.754 -0.435 18.109 1.00 97.06 323 MET A O 1
ATOM 2492 N N . TRP A 1 324 ? -1.327 -1.871 19.063 1.00 96.81 324 TRP A N 1
ATOM 2493 C CA . TRP A 1 324 ? -0.786 -0.915 20.031 1.00 96.81 324 TRP A CA 1
ATOM 2494 C C . TRP A 1 324 ? -0.196 0.327 19.352 1.00 96.81 324 TRP A C 1
ATOM 2496 O O . TRP A 1 324 ? -0.501 1.423 19.796 1.00 96.81 324 TRP A O 1
ATOM 2506 N N . TYR A 1 325 ? 0.541 0.157 18.246 1.00 97.75 325 TYR A N 1
ATOM 2507 C CA . TYR A 1 325 ? 1.179 1.255 17.507 1.00 97.75 325 TYR A CA 1
ATOM 2508 C C . TYR A 1 325 ? 0.160 2.276 16.989 1.00 97.75 325 TYR A C 1
ATOM 2510 O O . TYR A 1 325 ? 0.346 3.480 17.127 1.00 97.75 325 TYR A O 1
ATOM 2518 N N . ALA A 1 326 ? -0.959 1.803 16.428 1.00 97.94 326 ALA A N 1
ATOM 2519 C CA . ALA A 1 326 ? -2.030 2.695 15.994 1.00 97.94 326 ALA A CA 1
ATOM 2520 C C . ALA A 1 326 ? -2.716 3.370 17.193 1.00 97.94 326 ALA A C 1
ATOM 2522 O O . ALA A 1 326 ? -2.986 4.567 17.177 1.00 97.94 326 ALA A O 1
ATOM 2523 N N . ARG A 1 327 ? -2.941 2.612 18.272 1.00 97.88 327 ARG A N 1
ATOM 2524 C CA . ARG A 1 327 ? -3.576 3.111 19.500 1.00 97.88 327 ARG A CA 1
ATOM 2525 C C . ARG A 1 327 ? -2.706 4.079 20.308 1.00 97.88 327 ARG A C 1
ATOM 2527 O O . ARG A 1 327 ? -3.236 4.729 21.207 1.00 97.88 327 ARG A O 1
ATOM 2534 N N . SER A 1 328 ? -1.407 4.142 20.029 1.00 98.06 328 SER A N 1
ATOM 2535 C CA . SER A 1 328 ? -0.454 5.109 20.578 1.00 98.06 328 SER A CA 1
ATOM 2536 C C . SER A 1 328 ? -0.166 6.253 19.603 1.00 98.06 328 SER A C 1
ATOM 2538 O O . SER A 1 328 ? 0.914 6.832 19.663 1.00 98.06 328 SER A O 1
ATOM 2540 N N . ASP A 1 329 ? -1.095 6.546 18.685 1.00 97.69 329 ASP A N 1
ATOM 2541 C CA . ASP A 1 329 ? -0.975 7.615 17.686 1.00 97.69 329 ASP A CA 1
ATOM 2542 C C . ASP A 1 329 ? 0.332 7.526 16.863 1.00 97.69 329 ASP A C 1
ATOM 2544 O O . ASP A 1 329 ? 0.922 8.532 16.487 1.00 97.69 329 ASP A O 1
ATOM 2548 N N . GLY A 1 330 ? 0.813 6.307 16.588 1.00 97.06 330 GLY A N 1
ATOM 2549 C CA . GLY A 1 330 ? 2.057 6.085 15.851 1.00 97.06 330 GLY A CA 1
ATOM 2550 C C . GLY A 1 330 ? 3.324 6.039 16.704 1.00 97.06 330 GLY A C 1
ATOM 2551 O O . GLY A 1 330 ? 4.408 6.070 16.140 1.00 97.06 330 GLY A O 1
ATOM 2552 N N . ASP A 1 331 ? 3.217 5.965 18.036 1.00 97.00 331 ASP A N 1
ATOM 2553 C CA . ASP A 1 331 ? 4.374 5.820 18.944 1.00 97.00 331 ASP A CA 1
ATOM 2554 C C . ASP A 1 331 ? 5.443 6.918 18.753 1.00 97.00 331 ASP A C 1
ATOM 2556 O O . ASP A 1 331 ? 6.643 6.662 18.732 1.00 97.00 331 ASP A O 1
ATOM 2560 N N . GLY A 1 332 ? 4.987 8.160 18.561 1.00 95.88 332 GLY A N 1
ATOM 2561 C CA . GLY A 1 332 ? 5.842 9.321 18.296 1.00 95.88 332 GLY A CA 1
ATOM 2562 C C . GLY A 1 332 ? 6.159 9.559 16.816 1.00 95.88 332 GLY A C 1
ATOM 2563 O O . GLY A 1 332 ? 6.486 10.686 16.456 1.00 95.88 332 GLY A O 1
ATOM 2564 N N . ASP A 1 333 ? 5.978 8.577 15.924 1.00 96.75 333 ASP A N 1
ATOM 2565 C CA . ASP A 1 333 ? 6.217 8.774 14.483 1.00 96.75 333 ASP A CA 1
ATOM 2566 C C . ASP A 1 333 ? 5.298 9.836 13.869 1.00 96.75 333 ASP A C 1
ATOM 2568 O O . ASP A 1 333 ? 5.675 10.506 12.909 1.00 96.75 333 ASP A O 1
ATOM 2572 N N . TRP A 1 334 ? 4.096 10.023 14.422 1.00 96.25 334 TRP A N 1
ATOM 2573 C CA . TRP A 1 334 ? 3.181 11.050 13.930 1.00 96.25 334 TRP A CA 1
ATOM 2574 C C . TRP A 1 334 ? 3.693 12.460 14.228 1.00 96.25 334 TRP A C 1
ATOM 2576 O O . TRP A 1 334 ? 3.572 13.353 13.392 1.00 96.25 334 TRP A O 1
ATOM 2586 N N . ASP A 1 335 ? 4.320 12.657 15.387 1.00 94.88 335 ASP A N 1
ATOM 2587 C CA . ASP A 1 335 ? 4.911 13.944 15.757 1.00 94.88 335 ASP A CA 1
ATOM 2588 C C . ASP A 1 335 ? 6.111 14.273 14.853 1.00 94.88 335 ASP A C 1
ATOM 2590 O O . ASP A 1 335 ? 6.285 15.420 14.429 1.00 94.88 335 ASP A O 1
ATOM 2594 N N . ARG A 1 336 ? 6.867 13.240 14.451 1.00 95.12 336 ARG A N 1
ATOM 2595 C CA . ARG A 1 336 ? 8.008 13.341 13.528 1.00 95.12 336 ARG A CA 1
ATOM 2596 C C . ARG A 1 336 ? 7.621 13.767 12.111 1.00 95.12 336 ARG A C 1
ATOM 2598 O O . ARG A 1 336 ? 8.478 14.229 11.363 1.00 95.12 336 ARG A O 1
ATOM 2605 N N . CYS A 1 337 ? 6.343 13.690 11.730 1.00 93.25 337 CYS A N 1
ATOM 2606 C CA . CYS A 1 337 ? 5.869 14.147 10.418 1.00 93.25 337 CYS A CA 1
ATOM 2607 C C . CYS A 1 337 ? 6.154 15.631 10.137 1.00 93.25 337 CYS A C 1
ATOM 2609 O O . CYS A 1 337 ? 6.196 16.033 8.969 1.00 93.25 337 CYS A O 1
ATOM 2611 N N . TRP A 1 338 ? 6.341 16.427 11.194 1.00 89.94 338 TRP A N 1
ATOM 2612 C CA . TRP A 1 338 ? 6.573 17.872 11.135 1.00 89.94 338 TRP A CA 1
ATOM 2613 C C . TRP A 1 338 ? 8.002 18.271 11.509 1.00 89.94 338 TRP A C 1
ATOM 2615 O O . TRP A 1 338 ? 8.330 19.459 11.490 1.00 89.94 338 TRP A O 1
ATOM 2625 N N . GLU A 1 339 ? 8.854 17.301 11.838 1.00 85.62 339 GLU A N 1
ATOM 2626 C CA . GLU A 1 339 ? 10.279 17.535 12.022 1.00 85.62 339 GLU A CA 1
ATOM 2627 C C . GLU A 1 339 ? 10.912 17.774 10.645 1.00 85.62 339 GLU A C 1
ATOM 2629 O O . GLU A 1 339 ? 10.645 17.065 9.672 1.00 85.62 339 GLU A O 1
ATOM 2634 N N . SER A 1 340 ? 11.728 18.822 10.521 1.00 60.84 340 SER A N 1
ATOM 2635 C CA . SER A 1 340 ? 12.495 19.050 9.299 1.00 60.84 340 SER A CA 1
ATOM 2636 C C . SER A 1 340 ? 13.437 17.869 9.089 1.00 60.84 340 SER A C 1
ATOM 2638 O O . SER A 1 340 ? 14.293 17.637 9.940 1.00 60.84 340 SER A O 1
ATOM 2640 N N . GLN A 1 341 ? 13.309 17.149 7.970 1.00 57.22 341 GLN A N 1
ATOM 2641 C CA . GLN A 1 341 ? 14.323 16.168 7.589 1.00 57.22 341 GLN A CA 1
ATOM 2642 C C . GLN A 1 341 ? 15.661 16.902 7.440 1.00 57.22 341 GLN A C 1
ATOM 2644 O O . GLN A 1 341 ? 15.819 17.731 6.539 1.00 57.22 341 GLN A O 1
ATOM 2649 N N . GLU A 1 342 ? 16.609 16.641 8.342 1.00 47.00 342 GLU A N 1
ATOM 2650 C CA . GLU A 1 342 ? 17.992 17.034 8.102 1.00 47.00 342 GLU A CA 1
ATOM 2651 C C . GLU A 1 342 ? 18.480 16.286 6.851 1.00 47.00 342 GLU A C 1
ATOM 2653 O O . GLU A 1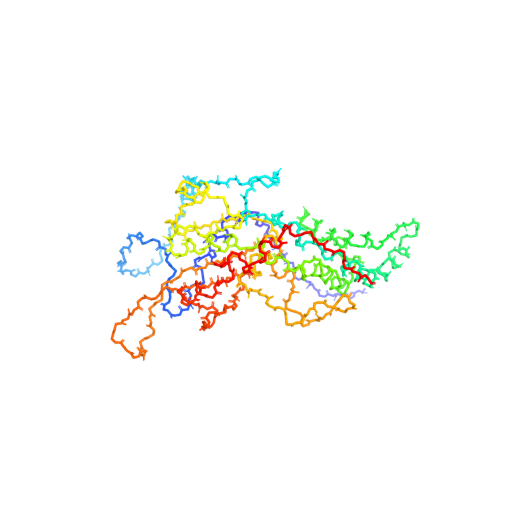 342 ? 18.164 15.104 6.681 1.00 47.00 342 GLU A O 1
ATOM 2658 N N . PRO A 1 343 ? 19.193 16.953 5.928 1.00 41.16 343 PRO A N 1
ATOM 2659 C CA . PRO A 1 343 ? 19.737 16.280 4.761 1.00 41.16 343 PRO A CA 1
ATOM 2660 C C . PRO A 1 343 ? 20.664 15.154 5.224 1.00 41.16 343 PRO A C 1
ATOM 2662 O O . PRO A 1 343 ? 21.615 15.393 5.965 1.00 41.16 343 PRO A O 1
ATOM 2665 N N . VAL A 1 344 ? 20.382 13.929 4.778 1.00 42.03 344 VAL A N 1
ATOM 2666 C CA . VAL A 1 344 ? 21.285 12.788 4.950 1.00 42.03 344 VAL A CA 1
ATOM 2667 C C . VAL A 1 344 ? 22.598 13.152 4.254 1.00 42.03 344 VAL A C 1
ATOM 2669 O O . VAL A 1 344 ? 22.627 13.275 3.028 1.00 42.03 344 VAL A O 1
ATOM 2672 N N . GLU A 1 345 ? 23.657 13.403 5.028 1.00 33.41 345 GLU A N 1
ATOM 2673 C CA . GLU A 1 345 ? 25.002 13.604 4.486 1.00 33.41 345 GLU A CA 1
ATOM 2674 C C . GLU A 1 345 ? 25.397 12.356 3.684 1.00 33.41 345 GLU A C 1
ATOM 2676 O O . GLU A 1 345 ? 25.386 11.235 4.198 1.00 33.41 345 GLU A O 1
ATOM 2681 N N . SER A 1 346 ? 25.661 12.580 2.395 1.00 43.19 346 SER A N 1
ATOM 2682 C CA . SER A 1 346 ? 26.011 11.585 1.375 1.00 43.19 346 SER A CA 1
ATOM 2683 C C . SER A 1 346 ? 27.408 11.011 1.543 1.00 43.19 346 SER A C 1
ATOM 2685 O O . SER A 1 346 ? 28.329 11.848 1.717 1.00 43.19 346 SER A O 1
#

Secondary structure (DSSP, 8-state):
--PPPPPPPP---------HHHHHHHHHTS---STTEEE------------------------TTSS------PPPP-TT-TTS--TT-S-S-GGG---HHHHHHHHHHHHHHHHHHHHHHSTT----HHHHHHHHHHHHHHHHHHTS--TTGGGS-HHHHHHHHHHHHHHHS--TTTGGGGHHHHHHHHHHHHT-----SSS--HHHHT-TTTS-SS-S-------HHHHHHHHHHHT-S--SSPPPTT---TT-S--HHHHS-TT--EEEEEEEEEPPTTSSSSS--EEEEEEEEETTEEPP-TTT-BTTEEEHHHHHHHTHHHHTTTTTHHHHTTS-------